Protein AF-A0A6M0BMH5-F1 (afdb_monomer_lite)

pLDDT: mean 80.37, std 14.42, range [43.81, 96.12]

Foldseek 3Di:
DDQDDDDPVNDDPPDPVVCVVPDGPDDDPPDPDPQVPPDPVRPPPLPDPQDADPDDAAAEDACQLLPDDQNFNEPSCPRVSLVVCVSNSNNVPQFHLDDLHPLRHPQHHNVSLVVQLCVVCNPDQDPVCVVVSVVSSVVSLLVSQCCCQPECVPPPDDHHPRDQDAAAGSRQYFYPDDPVCQQPDALVNLVVVSPDDDDDPPDSTHPPSSSSRNNSHQQRAADPVSHTDGDD

Structure (mmCIF, N/CA/C/O backbone):
data_AF-A0A6M0BMH5-F1
#
_entry.id   AF-A0A6M0BMH5-F1
#
loop_
_atom_site.group_PDB
_atom_site.id
_atom_site.type_symbol
_atom_site.label_atom_id
_atom_site.label_alt_id
_atom_site.label_comp_id
_atom_site.label_asym_id
_atom_site.label_entity_id
_atom_site.label_seq_id
_atom_site.pdbx_PDB_ins_code
_atom_site.Cartn_x
_atom_site.Cartn_y
_atom_site.Cartn_z
_atom_site.occupancy
_atom_site.B_iso_or_equiv
_atom_site.auth_seq_id
_atom_site.auth_comp_id
_atom_site.auth_asym_id
_atom_site.auth_atom_id
_atom_site.pdbx_PDB_model_num
ATOM 1 N N . MET A 1 1 ? -24.711 -52.160 -7.584 1.00 44.75 1 MET A N 1
ATOM 2 C CA . MET A 1 1 ? -24.662 -50.696 -7.787 1.00 44.75 1 MET A CA 1
ATOM 3 C C . MET A 1 1 ? -26.076 -50.233 -8.122 1.00 44.75 1 MET A C 1
ATOM 5 O O . MET A 1 1 ? -26.617 -50.671 -9.128 1.00 44.75 1 MET A O 1
ATOM 9 N N . ILE A 1 2 ? -26.725 -49.477 -7.233 1.00 45.59 2 ILE A N 1
ATOM 10 C CA . ILE A 1 2 ? -28.119 -49.035 -7.406 1.00 45.59 2 ILE A CA 1
ATOM 11 C C . ILE A 1 2 ? -28.113 -47.844 -8.373 1.00 45.59 2 ILE A C 1
ATOM 13 O O . ILE A 1 2 ? -27.569 -46.794 -8.037 1.00 45.59 2 ILE A O 1
ATOM 17 N N . LYS A 1 3 ? -28.683 -47.993 -9.576 1.00 50.28 3 LYS A N 1
ATOM 18 C CA . LYS A 1 3 ? -28.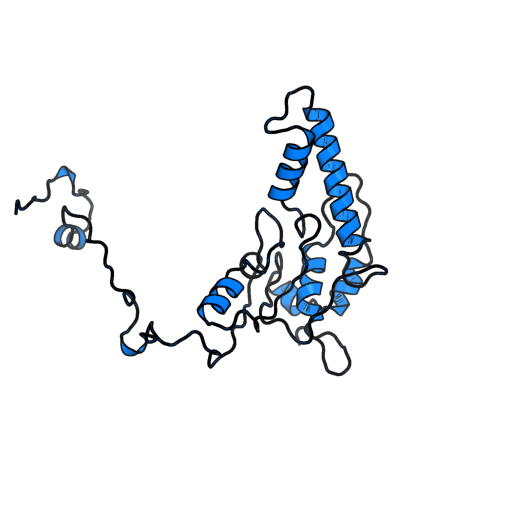922 -46.857 -10.480 1.00 50.28 3 LYS A CA 1
ATOM 19 C C . LYS A 1 3 ? -29.999 -45.970 -9.849 1.00 50.28 3 LYS A C 1
ATOM 21 O O . LYS A 1 3 ? -31.155 -46.375 -9.774 1.00 50.28 3 LYS A O 1
ATOM 26 N N . ARG A 1 4 ? -29.621 -44.788 -9.355 1.00 61.22 4 ARG A N 1
ATOM 27 C CA . ARG A 1 4 ? -30.585 -43.739 -8.988 1.00 61.22 4 ARG A CA 1
ATOM 28 C C . ARG A 1 4 ? -31.058 -43.064 -10.273 1.00 61.22 4 ARG A C 1
ATOM 30 O O . ARG A 1 4 ? -30.228 -42.651 -11.077 1.00 61.22 4 ARG A O 1
ATOM 37 N N . PHE A 1 5 ? -32.368 -42.990 -10.463 1.00 66.94 5 PHE A N 1
ATOM 38 C CA . PHE A 1 5 ? -32.993 -42.275 -11.573 1.00 66.94 5 PHE A CA 1
ATOM 39 C C . PHE A 1 5 ? -33.242 -40.816 -11.171 1.00 66.94 5 PHE A C 1
ATOM 41 O O . PHE A 1 5 ? -33.435 -40.536 -9.988 1.00 66.94 5 PHE A O 1
ATOM 48 N N . LEU A 1 6 ? -33.234 -39.902 -12.143 1.00 68.56 6 LEU A N 1
ATOM 49 C CA . LEU A 1 6 ? -33.684 -38.522 -11.941 1.00 68.56 6 LEU A CA 1
ATOM 50 C C . LEU A 1 6 ? -35.165 -38.530 -11.563 1.00 68.56 6 LEU A C 1
ATOM 52 O O . LEU A 1 6 ? -35.975 -39.122 -12.279 1.00 68.56 6 LEU A O 1
ATOM 56 N N . THR A 1 7 ? -35.523 -37.888 -10.452 1.00 72.00 7 THR A N 1
ATOM 57 C CA . THR A 1 7 ? -36.930 -37.628 -10.127 1.00 72.00 7 THR A CA 1
ATOM 58 C C . THR A 1 7 ? -37.349 -36.284 -10.718 1.00 72.00 7 THR A C 1
ATOM 60 O O . THR A 1 7 ? -36.509 -35.420 -10.971 1.00 72.00 7 THR A O 1
ATOM 63 N N . LYS A 1 8 ? -38.651 -36.098 -10.977 1.00 69.19 8 LYS A N 1
ATOM 64 C CA . LYS A 1 8 ? -39.179 -34.841 -11.544 1.00 69.19 8 LYS A CA 1
ATOM 65 C C . LYS A 1 8 ? -38.851 -33.629 -10.670 1.00 69.19 8 LYS A C 1
ATOM 67 O O . LYS A 1 8 ? -38.654 -32.543 -11.187 1.00 69.19 8 LYS A O 1
ATOM 72 N N . ASP A 1 9 ? -38.729 -33.853 -9.372 1.00 75.00 9 ASP A N 1
ATOM 73 C CA . ASP A 1 9 ? -38.402 -32.860 -8.348 1.00 75.00 9 ASP A CA 1
ATOM 74 C C . ASP A 1 9 ? -36.931 -32.392 -8.411 1.00 75.00 9 ASP A C 1
ATOM 76 O O . ASP A 1 9 ? -36.582 -31.390 -7.796 1.00 75.00 9 ASP A O 1
ATOM 80 N N . MET A 1 10 ? -36.066 -33.097 -9.157 1.00 69.06 10 MET A N 1
ATOM 81 C CA . MET A 1 10 ? -34.663 -32.722 -9.399 1.00 69.06 10 MET A CA 1
ATOM 82 C C . MET A 1 10 ? -34.467 -31.887 -10.674 1.00 69.06 10 MET A C 1
ATOM 84 O O . MET A 1 10 ? -33.345 -31.468 -10.957 1.00 69.06 10 MET A O 1
ATOM 88 N N . LEU A 1 11 ? -35.522 -31.688 -11.468 1.00 68.31 11 LEU A N 1
ATOM 89 C CA . LEU A 1 11 ? -35.483 -30.947 -12.724 1.00 68.31 11 LEU A CA 1
ATOM 90 C C . LEU A 1 11 ? -36.285 -29.657 -12.569 1.00 68.31 11 LEU A C 1
ATOM 92 O O . LEU A 1 11 ? -37.472 -29.695 -12.253 1.00 68.31 11 LEU A O 1
ATOM 96 N N . ASP A 1 12 ? -35.649 -28.521 -12.844 1.00 71.31 12 ASP A N 1
ATOM 97 C CA . ASP A 1 12 ? -36.386 -27.281 -13.067 1.00 71.31 12 ASP A CA 1
ATOM 98 C C . ASP A 1 12 ? -37.214 -27.424 -14.359 1.00 71.31 12 ASP A C 1
ATOM 100 O O . ASP A 1 12 ? -36.706 -27.876 -15.395 1.00 71.31 12 ASP A O 1
ATOM 104 N N . PHE A 1 13 ? -38.504 -27.091 -14.289 1.00 63.03 13 PHE A N 1
ATOM 105 C CA . PHE A 1 13 ? -39.452 -27.277 -15.390 1.00 63.03 13 PHE A CA 1
ATOM 106 C C . PHE A 1 13 ? -39.039 -26.460 -16.625 1.00 63.03 13 PHE A C 1
ATOM 108 O O . PHE A 1 13 ? -39.190 -26.942 -17.754 1.00 63.03 13 PHE A O 1
ATOM 115 N N . ASP A 1 14 ? -38.399 -25.309 -16.401 1.00 79.31 14 ASP A N 1
ATOM 116 C CA . ASP A 1 14 ? -37.977 -24.362 -17.439 1.00 79.31 14 ASP A CA 1
ATOM 117 C C . ASP A 1 14 ? -36.523 -24.551 -17.905 1.00 79.31 14 ASP A C 1
ATOM 119 O O . ASP A 1 14 ? -36.023 -23.783 -18.730 1.00 79.31 14 ASP A O 1
ATOM 123 N N . ALA A 1 15 ? -35.825 -25.595 -17.441 1.00 74.31 15 ALA A N 1
ATOM 124 C CA . ALA A 1 15 ? -34.494 -25.896 -17.959 1.00 74.31 15 ALA A CA 1
ATOM 125 C C . ALA A 1 15 ? -34.563 -26.227 -19.471 1.00 74.31 15 ALA A C 1
ATOM 127 O O . ALA A 1 15 ? -35.432 -27.006 -19.884 1.00 74.31 15 ALA A O 1
ATOM 128 N N . PRO A 1 16 ? -33.657 -25.690 -20.310 1.00 79.62 16 PRO A N 1
ATOM 129 C CA . PRO A 1 16 ? -33.575 -26.053 -21.724 1.00 79.62 16 PRO A CA 1
ATOM 130 C C . PRO A 1 16 ? -33.408 -27.566 -21.919 1.00 79.62 16 PRO A C 1
ATOM 132 O O . PRO A 1 16 ? -32.741 -28.223 -21.117 1.00 79.62 16 PRO A O 1
ATOM 135 N N . ASP A 1 17 ? -33.949 -28.124 -23.004 1.00 78.69 17 ASP A N 1
ATOM 136 C CA . ASP A 1 17 ? -33.920 -29.578 -23.254 1.00 78.69 17 ASP A CA 1
ATOM 137 C C . ASP A 1 17 ? -32.492 -30.148 -23.261 1.00 78.69 17 ASP A C 1
ATOM 139 O O . ASP A 1 17 ? -32.229 -31.191 -22.670 1.00 78.69 17 ASP A O 1
ATOM 143 N N . GLN A 1 18 ? -31.534 -29.382 -23.790 1.00 74.69 18 GLN A N 1
ATOM 144 C CA . GLN A 1 18 ? -30.104 -29.722 -23.790 1.00 74.69 18 GLN A CA 1
ATOM 145 C C . GLN A 1 18 ? -29.533 -29.919 -22.377 1.00 74.69 18 GLN A C 1
ATOM 147 O O . GLN A 1 18 ? -28.631 -30.723 -22.174 1.00 74.69 18 GLN A O 1
ATOM 152 N N . VAL A 1 19 ? -30.055 -29.184 -21.390 1.00 67.31 19 VAL A N 1
ATOM 153 C CA . VAL A 1 19 ? -29.654 -29.293 -19.982 1.00 67.31 19 VAL A CA 1
ATOM 154 C C . VAL A 1 19 ? -30.318 -30.516 -19.346 1.00 67.31 19 VAL A C 1
ATOM 156 O O . VAL A 1 19 ? -29.659 -31.284 -18.646 1.00 67.31 19 VAL A O 1
ATOM 159 N N . LYS A 1 20 ? -31.601 -30.754 -19.646 1.00 73.06 20 LYS A N 1
ATOM 160 C CA . LYS A 1 20 ? -32.357 -31.927 -19.171 1.00 73.06 20 LYS A CA 1
ATOM 161 C C . LYS A 1 20 ? -31.748 -33.253 -19.652 1.00 73.06 20 LYS A C 1
ATOM 163 O O . LYS A 1 20 ? -31.823 -34.242 -18.928 1.00 73.06 20 LYS A O 1
ATOM 168 N N . GLU A 1 21 ? -31.116 -33.267 -20.827 1.00 72.06 21 GLU A N 1
ATOM 169 C CA . GLU A 1 21 ? -30.454 -34.448 -21.404 1.00 72.06 21 GLU A CA 1
ATOM 170 C C . GLU A 1 21 ? -29.124 -34.828 -20.726 1.00 72.06 21 GLU A C 1
ATOM 172 O O . GLU A 1 21 ? -28.742 -35.999 -20.755 1.00 72.06 21 GLU A O 1
ATOM 177 N N . VAL A 1 22 ? -28.417 -33.873 -20.104 1.00 70.06 22 VAL A N 1
ATOM 178 C CA . VAL A 1 22 ? -27.057 -34.088 -19.558 1.00 70.06 22 VAL A CA 1
ATOM 179 C C . VAL A 1 22 ? -26.978 -34.104 -18.029 1.00 70.06 22 VAL A C 1
ATOM 181 O O . VAL A 1 22 ? -25.955 -34.520 -17.479 1.00 70.06 22 VAL A O 1
ATOM 184 N N . ILE A 1 23 ? -28.028 -33.667 -17.325 1.00 71.81 23 ILE A N 1
ATOM 185 C CA . ILE A 1 23 ? -28.077 -33.699 -15.857 1.00 71.81 23 ILE A CA 1
ATOM 186 C C . ILE A 1 23 ? -28.006 -35.152 -15.364 1.00 71.81 23 ILE A C 1
ATOM 188 O O . ILE A 1 23 ? -28.633 -36.054 -15.911 1.00 71.81 23 ILE A O 1
ATOM 192 N N . GLN A 1 24 ? -27.258 -35.382 -14.285 1.00 74.12 24 GLN A N 1
ATOM 193 C CA . GLN A 1 24 ? -27.198 -36.666 -13.592 1.00 74.12 24 GLN A CA 1
ATOM 194 C C . GLN A 1 24 ? -27.522 -36.464 -12.106 1.00 74.12 24 GLN A C 1
ATOM 196 O O . GLN A 1 24 ? -27.183 -35.428 -11.539 1.00 74.12 24 GLN A O 1
ATOM 201 N N . PRO A 1 25 ? -28.153 -37.446 -11.435 1.00 71.44 25 PRO A N 1
ATOM 2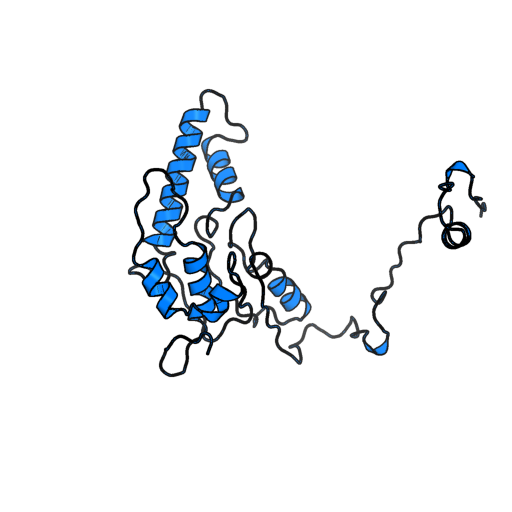02 C CA . PRO A 1 25 ? -28.532 -37.321 -10.028 1.00 71.44 25 PRO A CA 1
ATOM 203 C C . PRO A 1 25 ? -27.338 -37.441 -9.067 1.00 71.44 25 PRO A C 1
ATOM 205 O O . PRO A 1 25 ? -27.501 -37.306 -7.855 1.00 71.44 25 PRO A O 1
ATOM 208 N N . GLN A 1 26 ? -26.146 -37.735 -9.586 1.00 73.44 26 GLN A N 1
ATOM 209 C CA . GLN A 1 26 ? -24.898 -37.720 -8.835 1.00 73.44 26 GLN A CA 1
ATOM 210 C C . GLN A 1 26 ? -24.098 -36.490 -9.260 1.00 73.44 26 GLN A C 1
ATOM 212 O O . GLN A 1 26 ? -23.996 -36.208 -10.453 1.00 73.44 26 GLN A O 1
ATOM 217 N N . GLY A 1 27 ? -23.536 -35.763 -8.289 1.00 68.31 27 GLY A N 1
ATOM 218 C CA . GLY A 1 27 ? -22.573 -34.705 -8.588 1.00 68.31 27 GLY A CA 1
ATOM 219 C C . GLY A 1 27 ? -21.397 -35.274 -9.382 1.00 68.31 27 GLY A C 1
ATOM 220 O O . GLY A 1 27 ? -21.057 -36.450 -9.221 1.00 68.31 27 GLY A O 1
ATOM 221 N N . ARG A 1 28 ? -20.785 -34.452 -10.243 1.00 65.69 28 ARG A N 1
ATOM 222 C CA . ARG A 1 28 ? -19.560 -34.843 -10.952 1.00 65.69 28 ARG A CA 1
ATOM 223 C C . ARG A 1 28 ? -18.557 -35.356 -9.907 1.00 65.69 28 ARG A C 1
ATOM 225 O O . ARG A 1 28 ? -18.347 -34.654 -8.913 1.00 65.69 28 ARG A O 1
ATOM 232 N N . PRO A 1 29 ? -17.981 -36.562 -10.071 1.00 69.44 29 PRO A N 1
ATOM 233 C CA . PRO A 1 29 ? -16.931 -37.013 -9.168 1.00 69.44 29 PRO A CA 1
ATOM 234 C C . PRO A 1 29 ? -15.817 -35.954 -9.150 1.00 69.44 29 PRO A C 1
ATOM 236 O O . PRO A 1 29 ? -15.546 -35.377 -10.207 1.00 69.44 29 PRO A O 1
ATOM 239 N N . PRO A 1 30 ? -15.195 -35.662 -7.990 1.00 64.00 30 PRO A N 1
ATOM 240 C CA . PRO A 1 30 ? -14.068 -34.744 -7.936 1.00 64.00 30 PRO A CA 1
ATOM 241 C C . PRO A 1 30 ? -13.016 -35.211 -8.932 1.00 64.00 30 PRO A C 1
ATOM 243 O O . PRO A 1 30 ? -12.515 -36.332 -8.831 1.00 64.00 30 PRO A O 1
ATOM 246 N N . GLU A 1 31 ? -12.723 -34.382 -9.923 1.00 69.12 31 GLU A N 1
ATOM 247 C CA . GLU A 1 31 ? -11.673 -34.718 -10.861 1.00 69.12 31 GLU A CA 1
ATOM 248 C C . GLU A 1 31 ? -10.338 -34.319 -10.249 1.00 69.12 31 GLU A C 1
ATOM 250 O O . GLU A 1 31 ? -10.062 -33.150 -9.998 1.00 69.12 31 GLU A O 1
ATOM 255 N N . THR A 1 32 ? -9.514 -35.323 -9.978 1.00 58.00 32 THR A N 1
ATOM 256 C CA . THR A 1 32 ? -8.163 -35.171 -9.433 1.00 58.00 32 THR A CA 1
ATOM 257 C C . THR A 1 32 ? -7.127 -35.110 -10.553 1.00 58.00 32 THR A C 1
ATOM 259 O O . THR A 1 32 ? -6.046 -35.680 -10.423 1.00 58.00 32 THR A O 1
ATOM 262 N N . ASP A 1 33 ? -7.479 -34.496 -11.683 1.00 60.47 33 ASP A N 1
ATOM 263 C CA . ASP A 1 33 ? -6.544 -34.279 -12.780 1.00 60.47 33 ASP A CA 1
ATOM 264 C C . ASP A 1 33 ? -5.933 -32.874 -12.633 1.00 60.47 33 ASP A C 1
ATOM 266 O O . ASP A 1 33 ? -6.643 -31.876 -12.797 1.00 60.47 33 ASP A O 1
ATOM 270 N N . PRO A 1 34 ? -4.627 -32.769 -12.322 1.00 57.28 34 PRO A N 1
ATOM 271 C CA . PRO A 1 34 ? -3.945 -31.487 -12.162 1.00 57.28 34 PRO A CA 1
ATOM 272 C C . PRO A 1 34 ? -3.848 -30.678 -13.468 1.00 57.28 34 PRO A C 1
ATOM 274 O O . PRO A 1 34 ? -3.363 -29.550 -13.444 1.00 57.28 34 PRO A O 1
ATOM 277 N N . THR A 1 35 ? -4.287 -31.232 -14.602 1.00 56.44 35 THR A N 1
ATOM 278 C CA . THR A 1 35 ? -4.216 -30.613 -15.933 1.00 56.44 35 THR A CA 1
ATOM 279 C C . THR A 1 35 ? -5.572 -30.205 -16.510 1.00 56.44 35 THR A C 1
ATOM 281 O O . THR A 1 35 ? -5.643 -29.719 -17.640 1.00 56.44 35 THR A O 1
ATOM 284 N N . LEU A 1 36 ? -6.663 -30.335 -15.749 1.00 55.72 36 LEU A N 1
ATOM 285 C CA . LEU A 1 36 ? -7.998 -29.957 -16.215 1.00 55.72 36 LEU A CA 1
ATOM 286 C C . LEU A 1 36 ? -8.085 -28.494 -16.662 1.00 55.72 36 LEU A C 1
ATOM 288 O O . LEU A 1 36 ? -7.888 -27.568 -15.880 1.00 55.72 36 LEU A O 1
ATOM 292 N N . GLY A 1 37 ? -8.419 -28.298 -17.941 1.00 54.97 37 GLY A N 1
ATOM 293 C CA . GLY A 1 37 ? -8.508 -26.984 -18.588 1.00 54.97 37 GLY A CA 1
ATOM 294 C C . GLY A 1 37 ? -7.213 -26.510 -19.258 1.00 54.97 37 GLY A C 1
ATOM 295 O O . GLY A 1 37 ? -7.220 -25.472 -19.919 1.00 54.97 37 GLY A O 1
ATOM 296 N N . ILE A 1 38 ? -6.122 -27.272 -19.149 1.00 56.31 38 ILE A N 1
ATOM 297 C CA . ILE A 1 38 ? -4.842 -26.984 -19.796 1.00 56.31 38 ILE A CA 1
ATOM 298 C C . ILE A 1 38 ? -4.736 -27.861 -21.045 1.00 56.31 38 ILE A C 1
ATOM 300 O O . ILE A 1 38 ? -4.927 -29.075 -20.994 1.00 56.31 38 ILE A O 1
ATOM 304 N N . ARG A 1 39 ? -4.446 -27.256 -22.202 1.00 52.53 39 ARG A N 1
ATOM 305 C CA . ARG A 1 39 ? -4.113 -28.038 -23.400 1.00 52.53 39 ARG A CA 1
ATOM 306 C C . ARG A 1 39 ? -2.879 -28.901 -23.087 1.00 52.53 39 ARG A C 1
ATOM 308 O O . ARG A 1 39 ? -1.942 -28.342 -22.531 1.00 52.53 39 ARG A O 1
ATOM 315 N N . PRO A 1 40 ? -2.811 -30.192 -23.442 1.00 52.84 40 PRO A N 1
ATOM 316 C CA . PRO A 1 40 ? -1.644 -31.037 -23.152 1.00 52.84 40 PRO A CA 1
ATOM 317 C C . PRO A 1 40 ? -0.323 -30.463 -23.696 1.00 52.84 40 PRO A C 1
ATOM 319 O O . PRO A 1 40 ? 0.727 -30.591 -23.087 1.00 52.84 40 PRO A O 1
ATOM 322 N N . GLU A 1 41 ? -0.363 -29.734 -24.809 1.00 53.09 41 GLU A N 1
ATOM 323 C CA . GLU A 1 41 ? 0.788 -28.994 -25.345 1.00 53.09 41 GLU A CA 1
ATOM 324 C C . GLU A 1 41 ? 1.228 -27.781 -24.494 1.00 53.09 41 GLU A C 1
ATOM 326 O O . GLU A 1 41 ? 2.340 -27.279 -24.645 1.00 53.09 41 GLU A O 1
ATOM 331 N N . LEU A 1 42 ? 0.353 -27.309 -23.604 1.00 50.84 42 LEU A N 1
ATOM 332 C CA . LEU A 1 42 ? 0.573 -26.274 -22.590 1.00 50.84 42 LEU A CA 1
ATOM 333 C C . LEU A 1 42 ? 0.651 -26.858 -21.178 1.00 50.84 42 LEU A C 1
ATOM 335 O O . LEU A 1 42 ? 0.794 -26.079 -20.233 1.00 50.84 42 LEU A O 1
ATOM 339 N N . SER A 1 43 ? 0.543 -28.184 -21.006 1.00 47.75 43 SER A N 1
ATOM 340 C CA . SER A 1 43 ? 0.790 -28.813 -19.716 1.00 47.75 43 SER A CA 1
ATOM 341 C C . SER A 1 43 ? 2.276 -28.656 -19.447 1.00 47.75 43 SER A C 1
ATOM 343 O O . SER A 1 43 ? 3.100 -29.473 -19.855 1.00 47.75 43 SER A O 1
ATOM 345 N N . ILE A 1 44 ? 2.612 -27.530 -18.819 1.00 51.94 44 ILE A N 1
ATOM 346 C CA . ILE A 1 44 ? 3.842 -27.345 -18.076 1.00 51.94 44 ILE A CA 1
ATOM 347 C C . ILE A 1 44 ? 3.939 -28.618 -17.259 1.00 51.94 44 ILE A C 1
ATOM 349 O O . ILE A 1 44 ? 3.049 -28.898 -16.457 1.00 51.94 44 ILE A O 1
ATOM 353 N N . GLU A 1 45 ? 4.934 -29.445 -17.565 1.00 51.06 45 GLU A N 1
ATOM 354 C CA . GLU A 1 45 ? 5.257 -30.609 -16.766 1.00 51.06 45 GLU A CA 1
ATOM 355 C C . GLU A 1 45 ? 5.215 -30.147 -15.310 1.00 51.06 45 GLU A C 1
ATOM 357 O O . GLU A 1 45 ? 6.081 -29.393 -14.869 1.00 51.06 45 GLU A O 1
ATOM 362 N N . VAL A 1 46 ? 4.193 -30.577 -14.567 1.00 50.50 46 VAL A N 1
ATOM 363 C CA . VAL A 1 46 ? 3.932 -30.194 -13.165 1.00 50.50 46 VAL A CA 1
ATOM 364 C C . VAL A 1 46 ? 5.108 -30.607 -12.247 1.00 50.50 46 VAL A C 1
ATOM 366 O O . VAL A 1 46 ? 5.126 -30.336 -11.055 1.00 50.50 46 VAL A O 1
ATOM 369 N N . ASN A 1 47 ? 6.138 -31.231 -12.829 1.00 44.16 47 ASN A N 1
ATOM 370 C CA . ASN A 1 47 ? 7.379 -31.688 -12.228 1.00 44.16 47 ASN A CA 1
ATOM 371 C C . ASN A 1 47 ? 8.634 -30.893 -12.639 1.00 44.16 47 ASN A C 1
ATOM 373 O O . ASN A 1 47 ? 9.738 -31.293 -12.253 1.00 44.16 47 ASN A O 1
ATOM 377 N N . GLN A 1 48 ? 8.539 -29.792 -13.395 1.00 52.78 48 GLN A N 1
ATOM 378 C CA . GLN A 1 48 ? 9.710 -28.927 -13.560 1.00 52.78 48 GLN A CA 1
ATOM 379 C C . GLN A 1 48 ? 9.968 -28.187 -12.251 1.00 52.78 48 GLN A C 1
ATOM 381 O O . GLN A 1 48 ? 9.172 -27.367 -11.804 1.00 52.78 48 GLN A O 1
ATOM 386 N N . LYS A 1 49 ? 11.093 -28.541 -11.616 1.00 52.84 49 LYS A N 1
ATOM 387 C CA . LYS A 1 49 ? 11.625 -27.906 -10.406 1.00 52.84 49 LYS A CA 1
ATOM 388 C C . LYS A 1 49 ? 11.433 -26.384 -10.464 1.00 52.84 49 LYS A C 1
ATOM 390 O O . LYS A 1 49 ? 11.732 -25.816 -11.517 1.00 52.84 49 LYS A O 1
ATOM 395 N N . PRO A 1 50 ? 11.059 -25.722 -9.352 1.00 56.59 50 PRO A N 1
ATOM 396 C CA . PRO A 1 50 ? 11.075 -24.266 -9.283 1.00 56.59 50 PRO A CA 1
ATOM 397 C C . PRO A 1 50 ? 12.461 -23.778 -9.713 1.00 56.59 50 PRO A C 1
ATOM 399 O O . PRO A 1 50 ? 13.484 -24.096 -9.103 1.00 56.59 50 PRO A O 1
ATOM 402 N N . GLY A 1 51 ? 12.489 -23.088 -10.844 1.00 64.81 51 GLY A N 1
ATOM 403 C CA . GLY A 1 51 ? 13.684 -22.620 -11.526 1.00 64.81 51 GLY A CA 1
ATOM 404 C C . GLY A 1 51 ? 13.415 -21.235 -12.089 1.00 64.81 51 GLY A C 1
ATOM 405 O O . GLY A 1 51 ? 12.274 -20.790 -12.140 1.00 64.81 51 GLY A O 1
ATOM 406 N N . THR A 1 52 ? 14.459 -20.516 -12.493 1.00 75.06 52 THR A N 1
ATOM 407 C CA . THR A 1 52 ? 14.279 -19.154 -13.003 1.00 75.06 52 THR A CA 1
ATOM 408 C C . THR A 1 52 ? 13.400 -19.172 -14.263 1.00 75.06 52 THR A C 1
ATOM 410 O O . THR A 1 52 ? 13.776 -19.818 -15.245 1.00 75.06 52 THR A O 1
ATOM 413 N N . PRO A 1 53 ? 12.254 -18.467 -14.277 1.00 82.88 53 PRO A N 1
ATOM 414 C CA . PRO A 1 53 ? 11.357 -18.466 -15.422 1.00 82.88 53 PRO A CA 1
ATOM 415 C C . PRO A 1 53 ? 12.040 -17.834 -16.640 1.00 82.88 53 PRO A C 1
ATOM 417 O O . PRO A 1 53 ? 12.813 -16.880 -16.515 1.00 82.88 53 PRO A O 1
ATOM 420 N N . ARG A 1 54 ? 11.721 -18.332 -17.845 1.00 84.38 54 ARG A N 1
ATOM 421 C CA . ARG A 1 54 ? 12.245 -17.780 -19.112 1.00 84.38 54 ARG A CA 1
ATOM 422 C C . ARG A 1 54 ? 11.911 -16.293 -19.274 1.00 84.38 54 ARG A C 1
ATOM 424 O O . ARG A 1 54 ? 12.696 -15.540 -19.847 1.00 84.38 54 ARG A O 1
ATOM 431 N N . HIS A 1 55 ? 10.744 -15.885 -18.782 1.00 87.19 55 HIS A N 1
ATOM 432 C CA . HIS A 1 55 ? 10.255 -14.514 -18.826 1.00 87.19 55 HIS A CA 1
ATOM 433 C C . HIS A 1 55 ? 10.030 -13.991 -17.408 1.00 87.19 55 HIS A C 1
ATOM 435 O O . HIS A 1 55 ? 9.572 -14.718 -16.531 1.00 87.19 55 HIS A O 1
ATOM 441 N N . ARG A 1 56 ? 10.364 -12.717 -17.192 1.00 90.38 56 ARG A N 1
ATOM 442 C CA . ARG A 1 56 ? 10.132 -12.034 -15.915 1.00 90.38 56 ARG A CA 1
ATOM 443 C C . ARG A 1 56 ? 8.649 -11.716 -15.765 1.00 90.38 56 ARG A C 1
ATOM 445 O O . ARG A 1 56 ? 8.010 -11.330 -16.742 1.00 90.38 56 ARG A O 1
ATOM 452 N N . LEU A 1 57 ? 8.139 -11.819 -14.543 1.00 92.88 57 LEU A N 1
ATOM 453 C CA . LEU A 1 57 ? 6.811 -11.320 -14.210 1.00 92.88 57 LEU A CA 1
ATOM 454 C C . LEU A 1 57 ? 6.876 -9.797 -14.055 1.00 92.88 57 LEU A C 1
ATOM 456 O O . LEU A 1 57 ? 7.759 -9.273 -13.379 1.00 92.88 57 LEU A O 1
ATOM 460 N N . VAL A 1 58 ? 5.941 -9.096 -14.686 1.00 94.81 58 VAL A N 1
ATOM 461 C CA . VAL A 1 58 ? 5.677 -7.674 -14.457 1.00 94.81 58 VAL A CA 1
ATOM 462 C C . VAL A 1 58 ? 4.188 -7.544 -14.197 1.00 94.81 58 VAL A C 1
ATOM 464 O O . VAL A 1 58 ? 3.381 -8.153 -14.899 1.00 94.81 58 VAL A O 1
ATOM 467 N N . THR A 1 59 ? 3.827 -6.770 -13.183 1.00 94.25 59 THR A N 1
ATOM 468 C CA . THR A 1 59 ? 2.436 -6.564 -12.792 1.00 94.25 59 THR A CA 1
ATOM 469 C C . THR A 1 59 ? 2.086 -5.099 -12.911 1.00 94.25 59 THR A C 1
ATOM 471 O O . THR A 1 59 ? 2.779 -4.233 -12.384 1.00 94.25 59 THR A O 1
ATOM 474 N N . ILE A 1 60 ? 0.977 -4.844 -13.591 1.00 91.69 60 ILE A N 1
ATOM 475 C CA . ILE A 1 60 ? 0.336 -3.540 -13.696 1.00 91.69 60 ILE A CA 1
ATOM 476 C C . ILE A 1 60 ? -1.085 -3.730 -13.180 1.00 91.69 60 ILE A C 1
ATOM 478 O O . ILE A 1 60 ? -1.722 -4.745 -13.464 1.00 91.69 60 ILE A O 1
ATOM 482 N N . GLY A 1 61 ? -1.578 -2.784 -12.396 1.00 91.06 61 GLY A N 1
ATOM 483 C CA . GLY A 1 61 ? -2.935 -2.847 -11.880 1.00 91.06 61 GLY A CA 1
ATOM 484 C C . GLY A 1 61 ? -3.184 -1.804 -10.809 1.00 91.06 61 GLY A C 1
ATOM 485 O O . GLY A 1 61 ? -2.513 -0.775 -10.762 1.00 91.06 61 GLY A O 1
ATOM 486 N N . ASP A 1 62 ? -4.151 -2.108 -9.958 1.00 91.12 62 ASP A N 1
ATOM 487 C CA . ASP A 1 62 ? -4.714 -1.209 -8.960 1.00 91.12 62 ASP A CA 1
ATOM 488 C C . ASP A 1 62 ? -4.350 -1.648 -7.527 1.00 91.12 62 ASP A C 1
ATOM 490 O O . ASP A 1 62 ? -3.288 -2.221 -7.271 1.00 91.12 62 ASP A O 1
ATOM 494 N N . SER A 1 63 ? -5.243 -1.381 -6.574 1.00 93.12 63 SER A N 1
ATOM 495 C CA . SER A 1 63 ? -5.117 -1.757 -5.168 1.00 93.12 63 SER A CA 1
ATOM 496 C C . SER A 1 63 ? -4.842 -3.242 -4.941 1.00 93.12 63 SER A C 1
ATOM 498 O O . SER A 1 63 ? -4.019 -3.575 -4.083 1.00 93.12 63 SER A O 1
ATOM 500 N N . LEU A 1 64 ? -5.482 -4.139 -5.695 1.00 92.00 64 LEU A N 1
ATOM 501 C CA . LEU A 1 64 ? -5.335 -5.576 -5.472 1.00 92.00 64 LEU A CA 1
ATOM 502 C C . LEU A 1 64 ? -3.943 -6.053 -5.891 1.00 92.00 64 LEU A C 1
ATOM 504 O O . LEU A 1 64 ? -3.288 -6.796 -5.160 1.00 92.00 64 LEU A O 1
ATOM 508 N N . SER A 1 65 ? -3.471 -5.572 -7.043 1.00 94.38 65 SER A N 1
ATOM 509 C CA . SER A 1 65 ? -2.111 -5.827 -7.523 1.00 94.38 65 SER A CA 1
ATOM 510 C C . SER A 1 65 ? -1.066 -5.218 -6.600 1.00 94.38 65 SER A C 1
ATOM 512 O O . SER A 1 65 ? -0.036 -5.841 -6.359 1.00 94.38 65 SER A O 1
ATOM 514 N N . HIS A 1 66 ? -1.329 -4.030 -6.052 1.00 93.62 66 HIS A N 1
ATOM 515 C CA . HIS A 1 66 ? -0.415 -3.384 -5.115 1.00 93.62 66 HIS A CA 1
ATOM 516 C C . HIS A 1 66 ? -0.266 -4.216 -3.832 1.00 93.62 66 HIS A C 1
ATOM 518 O O . HIS A 1 66 ? 0.849 -4.396 -3.350 1.00 93.62 66 HIS A O 1
ATOM 524 N N . GLY A 1 67 ? -1.367 -4.786 -3.329 1.00 92.62 67 GLY A N 1
ATOM 525 C CA . GLY A 1 67 ? -1.395 -5.612 -2.118 1.00 92.62 67 GLY A CA 1
ATOM 526 C C . GLY A 1 67 ? -2.231 -5.013 -0.988 1.00 92.62 67 GLY A C 1
ATOM 527 O O . GLY A 1 67 ? -1.857 -5.128 0.179 1.00 92.62 67 GLY A O 1
ATOM 528 N N . VAL A 1 68 ? -3.334 -4.332 -1.318 1.00 93.00 68 VAL A N 1
ATOM 529 C CA . VAL A 1 68 ? -4.255 -3.792 -0.311 1.00 93.00 68 VAL A CA 1
ATOM 530 C C . VAL A 1 68 ? -4.940 -4.929 0.450 1.00 93.00 68 VAL A C 1
ATOM 532 O O . VAL A 1 68 ? -5.556 -5.813 -0.142 1.00 93.00 68 VAL A O 1
ATOM 535 N N . GLN A 1 69 ? -4.847 -4.878 1.776 1.00 91.31 69 GLN A N 1
ATOM 536 C CA . GLN A 1 69 ? -5.419 -5.821 2.731 1.00 91.31 69 GLN A CA 1
ATOM 537 C C . GLN A 1 69 ? -5.992 -5.034 3.912 1.00 91.31 69 GLN A C 1
ATOM 539 O O . GLN A 1 69 ? -5.391 -4.061 4.363 1.00 91.31 69 GLN A O 1
ATOM 544 N N . SER A 1 70 ? -7.172 -5.419 4.406 1.00 92.75 70 SER A N 1
ATOM 545 C CA 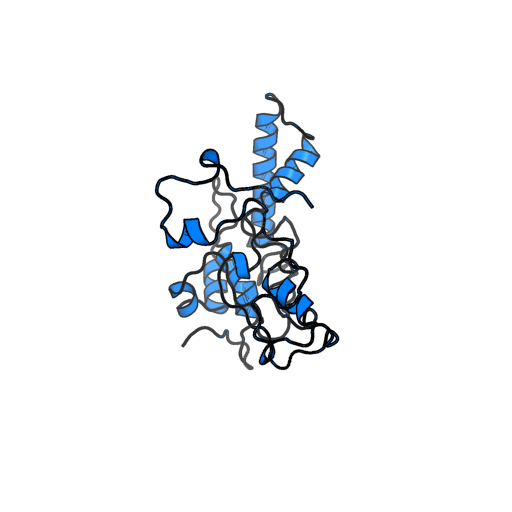. SER A 1 70 ? -7.806 -4.761 5.563 1.00 92.75 70 SER A CA 1
ATOM 546 C C . SER A 1 70 ? -7.925 -3.228 5.431 1.00 92.75 70 SER A C 1
ATOM 548 O O . SER A 1 70 ? -7.861 -2.505 6.421 1.00 92.75 70 SER A O 1
ATOM 550 N N . GLY A 1 71 ? -8.095 -2.722 4.202 1.00 90.25 71 GLY A N 1
ATOM 551 C CA . GLY A 1 71 ? -8.217 -1.289 3.905 1.00 90.25 71 GLY A CA 1
ATOM 552 C C . GLY A 1 71 ? -6.902 -0.543 3.644 1.00 90.25 71 GLY A C 1
ATOM 553 O O . GLY A 1 71 ? -6.961 0.631 3.288 1.00 90.25 71 GLY A O 1
ATOM 554 N N . ALA A 1 72 ? -5.739 -1.201 3.742 1.00 92.50 72 ALA A N 1
ATOM 555 C CA . ALA A 1 72 ? -4.436 -0.567 3.539 1.00 92.50 72 ALA A CA 1
ATOM 556 C C . ALA A 1 72 ? -3.459 -1.389 2.688 1.00 92.50 72 ALA A C 1
ATOM 558 O O . ALA A 1 72 ? -3.460 -2.616 2.717 1.00 92.50 72 ALA A O 1
ATOM 559 N N . ILE A 1 73 ? -2.560 -0.714 1.971 1.00 91.56 73 ILE A N 1
ATOM 560 C CA . ILE A 1 73 ? -1.343 -1.323 1.440 1.00 91.56 73 ILE A CA 1
ATOM 561 C C . ILE A 1 73 ? -0.369 -1.574 2.593 1.00 91.56 73 ILE A C 1
ATOM 563 O O . ILE A 1 73 ? 0.096 -0.636 3.240 1.00 91.56 73 ILE A O 1
ATOM 567 N N . PHE A 1 74 ? -0.086 -2.846 2.867 1.00 87.94 74 PHE A N 1
ATOM 568 C CA . PHE A 1 74 ? 0.684 -3.246 4.042 1.00 87.94 74 PHE A CA 1
ATOM 569 C C . PHE A 1 74 ? 1.667 -4.376 3.739 1.00 87.94 74 PHE A C 1
ATOM 571 O O . PHE A 1 74 ? 2.876 -4.160 3.668 1.00 87.94 74 PHE A O 1
ATOM 578 N N . ASN A 1 75 ? 1.159 -5.591 3.538 1.00 87.12 75 ASN A N 1
ATOM 579 C CA . ASN A 1 75 ? 1.999 -6.761 3.348 1.00 87.12 75 ASN A CA 1
ATOM 580 C C . ASN A 1 75 ? 2.071 -7.135 1.866 1.00 87.12 75 ASN A C 1
ATOM 582 O O . ASN A 1 75 ? 1.365 -8.020 1.384 1.00 87.12 75 ASN A O 1
ATOM 586 N N . THR A 1 76 ? 2.943 -6.446 1.129 1.00 90.25 76 THR A N 1
ATOM 587 C CA . THR A 1 76 ? 3.138 -6.701 -0.306 1.00 90.25 76 THR A CA 1
ATOM 588 C C . THR A 1 76 ? 3.752 -8.072 -0.589 1.00 90.25 76 THR A C 1
ATOM 590 O O . THR A 1 76 ? 3.638 -8.565 -1.713 1.00 90.25 76 THR A O 1
ATOM 593 N N . ASP A 1 77 ? 4.299 -8.740 0.432 1.00 90.56 77 ASP A N 1
ATOM 594 C CA . ASP A 1 77 ? 4.777 -10.125 0.367 1.00 90.56 77 ASP A CA 1
ATOM 595 C C . ASP A 1 77 ? 3.619 -11.137 0.287 1.00 90.56 77 ASP A C 1
ATOM 597 O O . ASP A 1 77 ? 3.825 -12.302 -0.038 1.00 90.56 77 ASP A O 1
ATOM 601 N N . LEU A 1 78 ? 2.387 -10.693 0.543 1.00 90.38 78 LEU A N 1
ATOM 602 C CA . LEU A 1 78 ? 1.165 -11.485 0.391 1.00 90.38 78 LEU A CA 1
ATOM 603 C C . LEU A 1 78 ? 0.297 -11.002 -0.780 1.00 90.38 78 LEU A C 1
ATOM 605 O O . LEU A 1 78 ? -0.862 -11.396 -0.900 1.00 90.38 78 LEU A O 1
ATOM 609 N N . SER A 1 79 ? 0.824 -10.131 -1.643 1.00 93.06 79 SER A N 1
ATOM 610 C CA . SER A 1 79 ? 0.122 -9.718 -2.862 1.00 93.06 79 SER A CA 1
ATOM 611 C C . SER A 1 79 ? 0.037 -10.883 -3.860 1.00 93.06 79 SER A C 1
ATOM 613 O O . SER A 1 79 ? 0.937 -11.722 -3.929 1.00 93.06 79 SER A O 1
ATOM 615 N N . TYR A 1 80 ? -1.017 -10.944 -4.682 1.00 94.38 80 TYR A N 1
ATOM 616 C CA . TYR A 1 80 ? -1.140 -12.033 -5.661 1.00 94.38 80 TYR A CA 1
ATOM 617 C C . TYR A 1 80 ? 0.044 -12.111 -6.655 1.00 94.38 80 TYR A C 1
ATOM 619 O O . TYR A 1 80 ? 0.421 -13.227 -7.013 1.00 94.38 80 TYR A O 1
ATOM 627 N N . PRO A 1 81 ? 0.705 -11.006 -7.079 1.00 95.56 81 PRO A N 1
ATOM 628 C CA . PRO A 1 81 ? 1.917 -11.096 -7.893 1.00 95.56 81 PRO A CA 1
ATOM 629 C C . PRO A 1 81 ? 3.055 -11.819 -7.182 1.00 95.56 81 PRO A C 1
ATOM 631 O O . PRO A 1 81 ? 3.824 -12.537 -7.818 1.00 95.56 81 PRO A O 1
ATOM 634 N N . MET A 1 82 ? 3.151 -11.642 -5.862 1.00 94.00 82 MET A N 1
ATOM 635 C CA . MET A 1 82 ? 4.125 -12.339 -5.034 1.00 94.00 82 MET A CA 1
ATOM 636 C C . MET A 1 82 ? 3.835 -13.839 -4.990 1.00 94.00 82 MET A C 1
ATOM 638 O O . MET A 1 82 ? 4.744 -14.635 -5.203 1.00 94.00 82 MET A O 1
ATOM 642 N N . MET A 1 83 ? 2.567 -14.218 -4.816 1.00 94.00 83 MET A N 1
ATOM 643 C CA . MET A 1 83 ? 2.140 -15.621 -4.858 1.00 94.00 83 MET A CA 1
ATOM 644 C C . MET A 1 83 ? 2.445 -16.258 -6.221 1.00 94.00 83 MET A C 1
ATOM 646 O O . MET A 1 83 ? 3.035 -17.330 -6.282 1.00 94.00 83 MET A O 1
ATOM 650 N N . ILE A 1 84 ? 2.144 -15.571 -7.330 1.00 93.31 84 ILE A N 1
ATOM 651 C CA . ILE A 1 84 ? 2.487 -16.059 -8.677 1.00 93.31 84 ILE A CA 1
ATOM 652 C C . ILE A 1 84 ? 4.006 -16.220 -8.823 1.00 93.31 84 ILE A C 1
ATOM 654 O O . ILE A 1 84 ? 4.478 -17.240 -9.318 1.00 93.31 84 ILE A O 1
ATOM 658 N N . ALA A 1 85 ? 4.797 -15.237 -8.387 1.00 92.94 85 ALA A N 1
ATOM 659 C CA . ALA A 1 85 ? 6.251 -15.329 -8.469 1.00 92.94 85 ALA A CA 1
ATOM 660 C C . ALA A 1 85 ? 6.832 -16.446 -7.585 1.00 92.94 85 ALA A C 1
ATOM 662 O O . ALA A 1 85 ? 7.849 -17.026 -7.964 1.00 92.94 85 ALA A O 1
ATOM 663 N N . GLN A 1 86 ? 6.205 -16.763 -6.452 1.00 91.81 86 GLN A N 1
ATOM 664 C CA . GLN A 1 86 ? 6.546 -17.917 -5.618 1.00 91.81 86 GLN A CA 1
ATOM 665 C C . GLN A 1 86 ? 6.313 -19.231 -6.366 1.00 91.81 86 GLN A C 1
ATOM 667 O O . GLN A 1 86 ? 7.243 -20.029 -6.481 1.00 91.81 86 GLN A O 1
ATOM 672 N N . GLU A 1 87 ? 5.144 -19.408 -6.982 1.00 88.88 87 GLU A N 1
ATOM 673 C CA . GLU A 1 87 ? 4.851 -20.595 -7.801 1.00 88.88 87 GLU A CA 1
ATOM 674 C C . GLU A 1 87 ? 5.791 -20.718 -9.014 1.00 88.88 87 GLU A C 1
ATOM 676 O O . GLU A 1 87 ? 6.153 -21.814 -9.436 1.00 88.88 87 GLU A O 1
ATOM 681 N N . MET A 1 88 ? 6.272 -19.591 -9.546 1.00 88.38 88 MET A N 1
ATOM 682 C CA . MET A 1 88 ? 7.278 -19.558 -10.614 1.00 88.38 88 MET A CA 1
ATOM 683 C C . MET A 1 88 ? 8.721 -19.795 -10.128 1.00 88.38 88 MET A C 1
ATOM 685 O O . MET A 1 88 ? 9.634 -19.779 -10.951 1.00 88.38 88 MET A O 1
ATOM 689 N N . GLY A 1 89 ? 8.978 -19.934 -8.822 1.00 88.75 89 GLY A N 1
ATOM 690 C CA . GLY A 1 89 ? 10.338 -20.013 -8.270 1.00 88.75 89 GLY A CA 1
ATOM 691 C C . GLY A 1 89 ? 11.161 -18.724 -8.436 1.00 88.75 89 GLY A C 1
ATOM 692 O O . GLY A 1 89 ? 12.393 -18.755 -8.430 1.00 88.75 89 GLY A O 1
ATOM 693 N N . TRP A 1 90 ? 10.496 -17.579 -8.612 1.00 91.38 90 TRP A N 1
ATOM 694 C CA . TRP A 1 90 ? 11.097 -16.272 -8.905 1.00 91.38 90 TRP A CA 1
ATOM 695 C C . TRP A 1 90 ? 10.902 -15.235 -7.790 1.00 91.38 90 TRP A C 1
ATOM 697 O O . TRP A 1 90 ? 11.258 -14.065 -7.942 1.00 91.38 90 TRP A O 1
ATOM 707 N N . GLU A 1 91 ? 10.378 -15.658 -6.643 1.00 91.31 91 GLU A N 1
ATOM 708 C CA . GLU A 1 91 ? 10.025 -14.797 -5.513 1.00 91.31 91 GLU A CA 1
ATOM 709 C C . GLU A 1 91 ? 11.146 -13.846 -5.062 1.00 91.31 91 GLU A C 1
ATOM 711 O O . GLU A 1 91 ? 10.924 -12.655 -4.845 1.00 91.31 91 GLU A O 1
ATOM 716 N N . LYS A 1 92 ? 12.383 -14.353 -5.007 1.00 90.75 92 LYS A N 1
ATOM 717 C CA . LYS A 1 92 ? 13.572 -13.620 -4.542 1.00 90.75 92 LYS A CA 1
ATOM 718 C C . LYS A 1 92 ? 14.007 -12.509 -5.497 1.00 90.75 92 LYS A C 1
ATOM 720 O O . LYS A 1 92 ? 14.866 -11.704 -5.155 1.00 90.75 92 LYS A O 1
ATOM 725 N N . HIS A 1 93 ? 13.451 -12.489 -6.704 1.00 90.69 93 HIS A N 1
ATOM 726 C CA . HIS A 1 93 ? 13.775 -11.528 -7.750 1.00 90.69 93 HIS A CA 1
ATOM 727 C C . HIS A 1 93 ? 12.614 -10.575 -8.053 1.00 90.69 93 HIS A C 1
ATOM 729 O O . HIS A 1 93 ? 12.811 -9.580 -8.760 1.00 90.69 93 HIS A O 1
ATOM 735 N N . LEU A 1 94 ? 11.410 -10.845 -7.537 1.00 91.94 94 LEU A N 1
ATOM 736 C CA . LEU A 1 94 ? 10.259 -9.975 -7.726 1.00 91.94 94 LEU A CA 1
ATOM 737 C C . LEU A 1 94 ? 10.403 -8.699 -6.881 1.00 91.94 94 LEU A C 1
ATOM 739 O O . LEU A 1 94 ? 9.950 -8.629 -5.740 1.00 91.94 94 LEU A O 1
ATOM 743 N N . ARG A 1 95 ? 10.992 -7.664 -7.482 1.00 92.12 95 ARG A N 1
ATOM 744 C CA . ARG A 1 95 ? 10.979 -6.298 -6.952 1.00 92.12 95 ARG A CA 1
ATOM 745 C C . ARG A 1 95 ? 9.557 -5.759 -6.868 1.00 92.12 95 ARG A C 1
ATOM 747 O O . ARG A 1 95 ? 8.803 -5.798 -7.845 1.00 92.12 95 ARG A O 1
ATOM 754 N N . ARG A 1 96 ? 9.210 -5.237 -5.708 1.00 91.12 96 ARG A N 1
ATOM 755 C CA . ARG A 1 96 ? 7.903 -4.678 -5.373 1.00 91.12 96 ARG A CA 1
ATOM 756 C C . ARG A 1 96 ? 8.134 -3.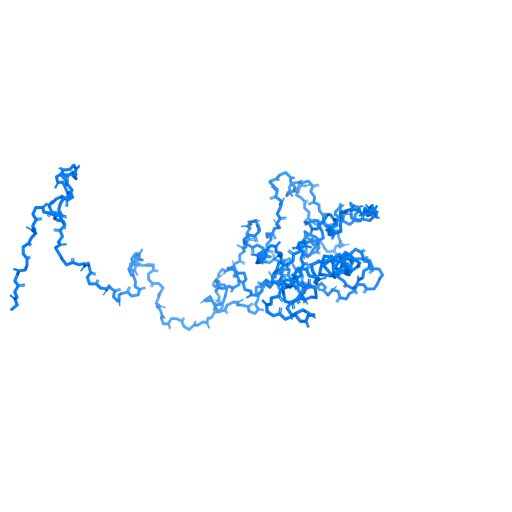567 -4.357 1.00 91.12 96 ARG A C 1
ATOM 758 O O . ARG A 1 96 ? 9.133 -3.623 -3.638 1.00 91.12 96 ARG A O 1
ATOM 765 N N . PRO A 1 97 ? 7.222 -2.598 -4.239 1.00 87.75 97 PRO A N 1
ATOM 766 C CA . PRO A 1 97 ? 7.293 -1.682 -3.118 1.00 87.75 97 PRO A CA 1
ATOM 767 C C . PRO A 1 97 ? 7.197 -2.489 -1.812 1.00 87.75 97 PRO A C 1
ATOM 769 O O . PRO A 1 97 ? 6.288 -3.299 -1.626 1.00 87.75 97 PRO A O 1
ATOM 772 N N . SER A 1 98 ? 8.173 -2.314 -0.928 1.00 77.88 98 SER A N 1
ATOM 773 C CA . SER A 1 98 ? 8.287 -3.035 0.341 1.00 77.88 98 SER A CA 1
ATOM 774 C C . SER A 1 98 ? 8.354 -2.040 1.509 1.00 77.88 98 SER A C 1
ATOM 776 O O . SER A 1 98 ? 8.336 -0.820 1.319 1.00 77.88 98 SER A O 1
ATOM 778 N N . GLN A 1 99 ? 8.389 -2.549 2.745 1.00 74.00 99 GLN A N 1
ATOM 779 C CA . GLN A 1 99 ? 8.560 -1.745 3.967 1.00 74.00 99 GLN A CA 1
ATOM 780 C C . GLN A 1 99 ? 7.379 -0.818 4.327 1.00 74.00 99 GLN A C 1
ATOM 782 O O . GLN A 1 99 ? 7.594 0.281 4.839 1.00 74.00 99 GLN A O 1
ATOM 787 N N . TYR A 1 100 ? 6.132 -1.258 4.124 1.00 78.94 100 TYR A N 1
ATOM 788 C CA . TYR A 1 100 ? 4.943 -0.593 4.697 1.00 78.94 100 TYR A CA 1
ATOM 789 C C . TYR A 1 100 ? 4.665 -1.004 6.160 1.00 78.94 100 TYR A C 1
ATOM 791 O O . TYR A 1 100 ? 3.667 -0.604 6.747 1.00 78.94 100 TYR A O 1
ATOM 799 N N . GLY A 1 101 ? 5.544 -1.829 6.745 1.00 62.75 101 GLY A N 1
ATOM 800 C CA . GLY A 1 101 ? 5.285 -2.673 7.917 1.00 62.75 101 GLY A CA 1
ATOM 801 C C . GLY A 1 101 ? 5.052 -1.982 9.269 1.00 62.75 101 GLY A C 1
ATOM 802 O O . GLY A 1 101 ? 4.613 -2.640 10.212 1.00 62.75 101 GLY A O 1
ATOM 803 N N . LYS A 1 102 ? 5.338 -0.685 9.410 1.00 72.12 102 LYS A N 1
ATOM 804 C CA . LYS A 1 102 ? 5.064 0.048 10.658 1.00 72.12 102 LYS A CA 1
ATOM 805 C C . LYS A 1 102 ? 3.664 0.665 10.601 1.00 72.12 102 LYS A C 1
ATOM 807 O O . LYS A 1 102 ? 3.258 1.182 9.567 1.00 72.12 102 LYS A O 1
ATOM 812 N N . PHE A 1 103 ? 2.930 0.551 11.710 1.00 75.81 103 PHE A N 1
ATOM 813 C CA . PHE A 1 103 ? 1.562 1.061 11.883 1.00 75.81 103 PHE A CA 1
ATOM 814 C C . PHE A 1 103 ? 0.511 0.574 10.863 1.00 75.81 103 PHE A C 1
ATOM 816 O O . PHE A 1 103 ? -0.519 1.207 10.667 1.00 75.81 103 PHE A O 1
ATOM 823 N N . GLY A 1 104 ? 0.725 -0.588 10.241 1.00 81.06 104 GLY A N 1
ATOM 824 C CA . GLY A 1 104 ? -0.309 -1.238 9.431 1.00 81.06 104 GLY A CA 1
ATOM 825 C C . GLY A 1 104 ? -0.424 -0.743 7.989 1.00 81.06 104 GLY A C 1
ATOM 826 O O . GLY A 1 104 ? -1.245 -1.288 7.260 1.00 81.06 104 GLY A O 1
ATOM 827 N N . GLY A 1 105 ? 0.417 0.189 7.530 1.00 88.88 105 GLY A N 1
ATOM 828 C CA . GLY A 1 105 ? 0.440 0.612 6.126 1.00 88.88 105 GLY A CA 1
ATOM 829 C C . GLY A 1 105 ?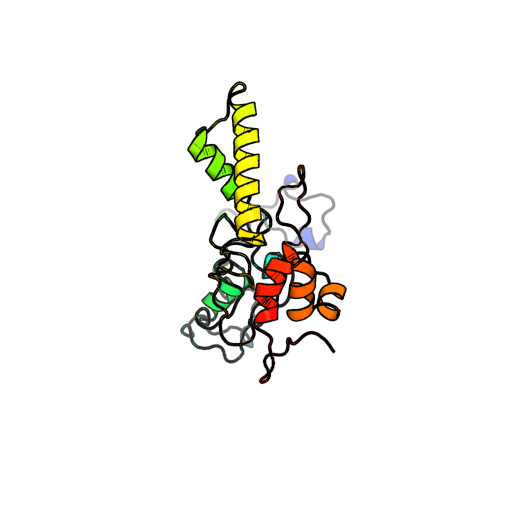 -0.373 1.875 5.830 1.00 88.88 105 GLY A C 1
ATOM 830 O O . GLY A 1 105 ? -0.627 2.672 6.726 1.00 88.88 105 GLY A O 1
ATOM 831 N N . LEU A 1 106 ? -0.755 2.065 4.562 1.00 89.94 106 LEU A N 1
ATOM 832 C CA . LEU A 1 106 ? -1.465 3.257 4.062 1.00 89.94 106 LEU A CA 1
ATOM 833 C C . LEU A 1 106 ? -2.808 2.901 3.406 1.00 89.94 106 LEU A C 1
ATOM 835 O O . LEU A 1 106 ? -2.851 1.914 2.681 1.00 89.94 106 LEU A O 1
ATOM 839 N N . PRO A 1 107 ? -3.870 3.717 3.515 1.00 88.00 107 PRO A N 1
ATOM 840 C CA . PRO A 1 107 ? -3.986 4.899 4.370 1.00 88.00 107 PRO A CA 1
ATOM 841 C C . PRO A 1 107 ? -4.281 4.551 5.836 1.00 88.00 107 PRO A C 1
ATOM 843 O O . PRO A 1 107 ? -3.842 5.265 6.726 1.00 88.00 107 PRO A O 1
ATOM 846 N N . LEU A 1 108 ? -5.027 3.471 6.086 1.00 90.62 108 LEU A N 1
ATOM 847 C CA . LEU A 1 108 ? -5.408 3.022 7.423 1.00 90.62 108 LEU A CA 1
ATOM 848 C C . LEU A 1 108 ? -5.784 1.541 7.380 1.00 90.62 108 LEU A C 1
ATOM 850 O O . LEU A 1 108 ? -6.630 1.133 6.584 1.00 90.62 108 LEU A O 1
ATOM 854 N N . ASN A 1 109 ? -5.175 0.736 8.244 1.00 92.62 109 ASN A N 1
ATOM 855 C CA . ASN A 1 109 ? -5.449 -0.693 8.319 1.00 92.62 109 ASN A CA 1
ATOM 856 C C . ASN A 1 109 ? -6.441 -0.996 9.441 1.00 92.62 109 ASN A C 1
ATOM 858 O O . ASN A 1 109 ? -6.122 -0.856 10.622 1.00 92.62 109 ASN A O 1
ATOM 862 N N . MET A 1 110 ? -7.634 -1.452 9.067 1.00 92.56 110 MET A N 1
ATOM 863 C CA . MET A 1 110 ? -8.711 -1.750 10.010 1.00 92.56 110 MET A CA 1
ATOM 864 C C . MET A 1 110 ? -8.338 -2.861 10.991 1.00 92.56 110 MET A C 1
ATOM 866 O O . MET A 1 110 ? -8.732 -2.799 12.150 1.00 92.56 110 MET A O 1
ATOM 870 N N . GLU A 1 111 ? -7.547 -3.851 10.568 1.00 93.31 111 GLU A N 1
ATOM 871 C CA . GLU A 1 111 ? -7.082 -4.903 11.474 1.00 93.31 111 GLU A CA 1
ATOM 872 C C . GLU A 1 111 ? -6.188 -4.317 12.567 1.00 93.31 111 GLU A C 1
ATOM 874 O O . GLU A 1 111 ? -6.311 -4.688 13.730 1.00 93.31 111 GLU A O 1
ATOM 879 N N . TYR A 1 112 ? -5.321 -3.365 12.222 1.00 92.62 112 TYR A N 1
ATOM 880 C CA . TYR A 1 112 ? -4.469 -2.696 13.204 1.00 92.62 112 TYR A CA 1
ATOM 881 C C . TYR A 1 112 ? -5.276 -1.835 14.172 1.00 92.62 112 TYR A C 1
ATOM 883 O O . TYR A 1 112 ? -4.993 -1.874 15.366 1.00 92.62 112 TYR A O 1
ATOM 891 N N . VAL A 1 113 ? -6.300 -1.124 13.688 1.00 92.88 113 VAL A N 1
ATOM 892 C CA . VAL A 1 113 ? -7.221 -0.363 14.549 1.00 92.88 113 VAL A CA 1
ATOM 893 C C . VAL A 1 113 ? -7.935 -1.297 15.528 1.00 92.88 113 VAL A C 1
ATOM 895 O O . VAL A 1 113 ? -7.936 -1.047 16.731 1.00 92.88 113 VAL A O 1
ATOM 898 N N . VAL A 1 114 ? -8.490 -2.409 15.038 1.00 94.31 114 VAL A N 1
ATOM 899 C CA . VAL A 1 114 ? -9.184 -3.390 15.885 1.00 94.31 114 VAL A CA 1
ATOM 900 C C . VAL A 1 114 ? -8.221 -4.029 16.885 1.00 94.31 114 VAL A C 1
ATOM 902 O O . VAL A 1 114 ? -8.544 -4.096 18.064 1.00 94.31 114 VAL A O 1
ATOM 905 N N . ARG A 1 115 ? -7.013 -4.424 16.466 1.00 93.69 115 ARG A N 1
ATOM 906 C CA . ARG A 1 115 ? -5.990 -4.980 17.369 1.00 93.69 115 ARG A CA 1
ATOM 907 C C . ARG A 1 115 ? -5.484 -3.963 18.390 1.00 93.69 115 ARG A C 1
ATOM 909 O O . ARG A 1 115 ? -5.087 -4.355 19.482 1.00 93.69 115 ARG A O 1
ATOM 916 N N . HIS A 1 116 ? -5.435 -2.678 18.046 1.00 93.81 116 HIS A N 1
ATOM 917 C CA . HIS A 1 116 ? -5.089 -1.608 18.986 1.00 93.81 116 HIS A CA 1
ATOM 918 C C . HIS A 1 116 ? -6.160 -1.476 20.071 1.00 93.81 116 HIS A C 1
ATOM 920 O O . HIS A 1 116 ? -5.830 -1.506 21.255 1.00 93.81 116 HIS A O 1
ATOM 926 N N . LEU A 1 117 ? -7.434 -1.440 19.672 1.00 95.31 117 LEU A N 1
ATOM 927 C CA . LEU A 1 117 ? -8.570 -1.443 20.595 1.00 95.31 117 LEU A CA 1
ATOM 928 C C . LEU A 1 117 ? -8.595 -2.699 21.471 1.00 95.31 117 LEU A C 1
ATOM 930 O O . LEU A 1 117 ? -8.710 -2.586 22.685 1.00 95.31 117 LEU A O 1
ATOM 934 N N . GLU A 1 118 ? -8.418 -3.879 20.876 1.00 96.12 118 GLU A N 1
ATOM 935 C CA . GLU A 1 118 ? -8.392 -5.166 21.580 1.00 96.12 118 GLU A CA 1
ATOM 936 C C . GLU A 1 118 ? -7.291 -5.201 22.650 1.00 96.12 118 GLU A C 1
ATOM 938 O O . GLU A 1 118 ? -7.521 -5.636 23.775 1.00 96.12 118 GLU A O 1
ATOM 943 N N . ARG A 1 119 ? -6.098 -4.666 22.357 1.00 95.56 119 ARG A N 1
ATOM 944 C CA . ARG A 1 119 ? -5.009 -4.583 23.348 1.00 95.56 119 ARG A CA 1
ATOM 945 C C . ARG A 1 119 ? -5.315 -3.644 24.513 1.00 95.56 119 ARG A C 1
ATOM 947 O O . ARG A 1 119 ? -4.761 -3.855 25.589 1.00 95.56 119 ARG A O 1
ATOM 954 N N . GLN A 1 120 ? -6.112 -2.597 24.299 1.00 95.12 120 GLN A N 1
ATOM 955 C CA . GLN A 1 120 ? -6.406 -1.599 25.332 1.00 95.12 120 GLN A CA 1
ATOM 956 C C . GLN A 1 120 ? -7.674 -1.902 26.135 1.00 95.12 120 GLN A C 1
ATOM 958 O O . GLN A 1 120 ? -7.695 -1.654 27.338 1.00 95.12 120 GLN A O 1
ATOM 963 N N . PHE A 1 121 ? -8.707 -2.441 25.489 1.00 95.81 121 PHE A N 1
ATOM 964 C CA . PHE A 1 121 ? -10.042 -2.625 26.066 1.00 95.81 121 PHE A CA 1
ATOM 965 C C . PHE A 1 121 ? -10.477 -4.102 26.128 1.00 95.81 121 PHE A C 1
ATOM 967 O O . PHE A 1 121 ? -11.470 -4.418 26.774 1.00 95.81 121 PHE A O 1
ATOM 974 N N . GLY A 1 122 ? -9.723 -5.025 25.520 1.00 94.12 122 GLY A N 1
ATOM 975 C CA . GLY A 1 122 ? -10.067 -6.447 25.436 1.00 94.12 122 GLY A CA 1
ATOM 976 C C . GLY A 1 122 ? -11.041 -6.769 24.299 1.00 94.12 122 GLY A C 1
ATOM 977 O O . GLY A 1 122 ? -11.242 -5.978 23.378 1.00 94.12 122 GLY A O 1
ATOM 978 N N . ASP A 1 123 ? -11.660 -7.947 24.365 1.00 94.69 123 ASP A N 1
ATOM 979 C CA . ASP A 1 123 ? -12.476 -8.507 23.275 1.00 94.69 123 ASP A CA 1
ATOM 980 C C . ASP A 1 123 ? -13.807 -7.760 23.042 1.00 94.69 123 ASP A C 1
ATOM 982 O O . ASP A 1 123 ? -14.479 -7.974 22.029 1.00 94.69 123 ASP A O 1
ATOM 986 N N . GLN A 1 124 ? -14.234 -6.914 23.987 1.00 93.31 124 GLN A N 1
ATOM 987 C CA . GLN A 1 124 ? -15.479 -6.147 23.916 1.00 93.31 124 GLN A CA 1
ATOM 988 C C . GLN A 1 124 ? -15.306 -4.767 24.545 1.00 93.31 124 GLN A C 1
ATOM 990 O O . GLN A 1 124 ? -14.742 -4.645 25.624 1.00 93.31 124 GLN A O 1
ATOM 995 N N . ILE A 1 125 ? -15.876 -3.746 23.902 1.00 93.50 125 ILE A N 1
ATOM 996 C CA . ILE A 1 125 ? -15.946 -2.382 24.437 1.00 93.50 125 ILE A CA 1
ATOM 997 C C . ILE A 1 125 ? -17.323 -2.195 25.067 1.00 93.50 125 ILE A C 1
ATOM 999 O O . ILE A 1 125 ? -18.347 -2.324 24.388 1.00 93.50 125 ILE A O 1
ATOM 1003 N N . ASN A 1 126 ? -17.365 -1.882 26.359 1.00 92.50 126 ASN A N 1
ATOM 1004 C CA . ASN A 1 126 ? -18.624 -1.581 27.035 1.00 92.50 126 ASN A CA 1
ATOM 1005 C C . ASN A 1 126 ? -19.017 -0.094 26.886 1.00 92.50 126 ASN A C 1
ATOM 1007 O O . ASN A 1 126 ? -18.243 0.751 26.438 1.00 92.50 126 ASN A O 1
ATOM 1011 N N . TRP A 1 127 ? -20.266 0.244 27.234 1.00 93.94 127 TRP A N 1
ATOM 1012 C CA . TRP A 1 127 ? -20.820 1.589 27.001 1.00 93.94 127 TRP A CA 1
ATOM 1013 C C . TRP A 1 127 ? -20.029 2.716 27.689 1.00 93.94 127 TRP A C 1
ATOM 1015 O O . TRP A 1 127 ? -19.984 3.835 27.183 1.00 93.94 127 TRP A O 1
ATOM 1025 N N . TRP A 1 128 ? -19.384 2.425 28.820 1.00 94.44 128 TRP A N 1
ATOM 1026 C CA . TRP A 1 128 ? -18.578 3.396 29.566 1.00 94.44 128 TRP A CA 1
ATOM 1027 C C . TRP A 1 128 ? -17.186 3.594 28.960 1.00 94.44 128 TRP A C 1
ATOM 1029 O O . TRP A 1 128 ? -16.630 4.686 29.046 1.00 94.44 128 TRP A O 1
ATOM 1039 N N . GLU A 1 129 ? -16.644 2.566 28.309 1.00 93.94 129 GLU A N 1
ATOM 1040 C CA . GLU A 1 129 ? -15.364 2.616 27.596 1.00 93.94 129 GLU A CA 1
ATOM 1041 C C . GLU A 1 129 ? -15.480 3.244 26.207 1.00 93.94 129 GLU A C 1
ATOM 1043 O O . GLU A 1 129 ? -14.471 3.689 25.668 1.00 93.94 129 GLU A O 1
ATOM 1048 N N . LEU A 1 130 ? -16.687 3.335 25.635 1.00 93.44 130 LEU A N 1
ATOM 1049 C CA . LEU A 1 130 ? -16.903 3.815 24.266 1.00 93.44 130 LEU A CA 1
ATOM 1050 C C . LEU A 1 130 ? -16.256 5.183 24.000 1.00 93.44 130 LEU A C 1
ATOM 1052 O O . LEU A 1 130 ? -15.637 5.379 22.957 1.00 93.44 130 LEU A O 1
ATOM 1056 N N . GLY A 1 131 ? -16.371 6.121 24.945 1.00 93.31 131 GLY A N 1
ATOM 1057 C CA . GLY A 1 131 ? -15.736 7.434 24.828 1.00 93.31 131 GLY A CA 1
ATOM 1058 C C . GLY A 1 131 ? -14.213 7.323 24.738 1.00 93.31 131 GLY A C 1
ATOM 1059 O O . GLY A 1 131 ? -13.611 7.821 23.789 1.00 93.31 131 GLY A O 1
ATOM 1060 N N . SER A 1 132 ? -13.598 6.616 25.688 1.00 93.81 132 SER A N 1
ATOM 1061 C CA . SER A 1 132 ? -12.149 6.382 25.728 1.00 93.81 132 SER A CA 1
ATOM 1062 C C . SER A 1 132 ? -11.647 5.615 24.504 1.00 93.81 132 SER A C 1
ATOM 1064 O O . SER A 1 132 ? -10.583 5.931 23.982 1.00 93.81 132 SER A O 1
ATOM 1066 N N . ALA A 1 133 ? -12.421 4.651 24.003 1.00 94.44 133 ALA A N 1
ATOM 1067 C CA . ALA A 1 133 ? -12.096 3.904 22.796 1.00 94.44 133 ALA A CA 1
ATOM 1068 C C . ALA A 1 133 ? -12.045 4.813 21.561 1.00 94.44 133 ALA A C 1
ATOM 1070 O O . ALA A 1 133 ? -11.104 4.724 20.777 1.00 94.44 133 ALA A O 1
ATOM 1071 N N . LEU A 1 134 ? -13.000 5.738 21.410 1.00 92.75 134 LEU A N 1
ATOM 1072 C CA . LEU A 1 134 ? -12.985 6.715 20.317 1.00 92.75 134 LEU A CA 1
ATOM 1073 C C . LEU A 1 134 ? -11.774 7.658 20.395 1.00 92.75 134 LEU A C 1
ATOM 1075 O O . LEU A 1 134 ? -11.158 7.930 19.366 1.00 92.75 134 LEU A O 1
ATOM 1079 N N . PHE A 1 135 ? -11.401 8.121 21.594 1.00 93.00 135 PHE A N 1
ATOM 1080 C CA . PHE A 1 135 ? -10.177 8.913 21.780 1.00 93.00 135 PHE A CA 1
ATOM 1081 C C . PHE A 1 135 ? -8.913 8.104 21.467 1.00 93.00 135 PHE A C 1
ATOM 1083 O O . PHE A 1 135 ? -8.032 8.609 20.783 1.00 93.00 135 PHE A O 1
ATOM 1090 N N . SER A 1 136 ? -8.858 6.834 21.871 1.00 93.62 136 SER A N 1
ATOM 1091 C CA . SER A 1 136 ? -7.729 5.943 21.576 1.00 93.62 136 SER A CA 1
ATOM 1092 C C . SER A 1 136 ? -7.563 5.680 20.072 1.00 93.62 136 SER A C 1
ATOM 1094 O O . SER A 1 136 ? -6.441 5.663 19.570 1.00 93.62 136 SER A O 1
ATOM 1096 N N . ILE A 1 137 ? -8.664 5.545 19.316 1.00 92.81 137 ILE A N 1
ATOM 1097 C CA . ILE A 1 137 ? -8.616 5.467 17.842 1.00 92.81 137 ILE A CA 1
ATOM 1098 C C . ILE A 1 137 ? -8.067 6.768 17.258 1.00 92.81 137 ILE A C 1
ATOM 1100 O O . ILE A 1 137 ? -7.233 6.721 16.359 1.00 92.81 137 ILE A O 1
ATOM 1104 N N . ARG A 1 138 ? -8.533 7.915 17.762 1.00 90.94 138 ARG A N 1
ATOM 1105 C CA . ARG A 1 138 ? -8.090 9.241 17.321 1.00 90.94 138 ARG A CA 1
ATOM 1106 C C . ARG A 1 138 ? -6.579 9.413 17.517 1.00 90.94 138 ARG A C 1
ATOM 1108 O O . ARG A 1 138 ? -5.887 9.801 16.586 1.00 90.94 138 ARG A O 1
ATOM 1115 N N . GLU A 1 139 ? -6.067 9.097 18.703 1.00 90.94 139 GLU A N 1
ATOM 1116 C CA . GLU A 1 139 ? -4.627 9.141 19.001 1.00 90.94 139 GLU A CA 1
ATOM 1117 C C . GLU A 1 139 ? -3.838 8.182 18.102 1.00 90.94 139 GLU A C 1
ATOM 1119 O O . GLU A 1 139 ? -2.822 8.556 17.529 1.00 90.94 139 GLU A O 1
ATOM 1124 N N . PHE A 1 140 ? -4.347 6.966 17.888 1.00 91.69 140 PHE A N 1
ATOM 1125 C CA . PHE A 1 140 ? -3.700 6.002 17.000 1.00 91.69 140 PHE A CA 1
ATOM 1126 C C . PHE A 1 140 ? -3.659 6.464 15.533 1.00 91.69 140 PHE A C 1
ATOM 1128 O O . PHE A 1 140 ? -2.689 6.206 14.823 1.00 91.69 140 PHE A O 1
ATOM 1135 N N . MET A 1 141 ? -4.710 7.136 15.062 1.00 90.88 141 MET A N 1
ATOM 1136 C CA . MET A 1 141 ? -4.754 7.728 13.725 1.00 90.88 141 MET A CA 1
ATOM 1137 C C . MET A 1 141 ? -3.776 8.905 13.585 1.00 90.88 141 MET A C 1
ATOM 1139 O O . MET A 1 141 ? -3.136 9.022 12.542 1.00 90.88 141 MET A O 1
ATOM 1143 N N . ASP A 1 142 ? -3.608 9.704 14.641 1.00 88.50 142 ASP A N 1
ATOM 1144 C CA . ASP A 1 142 ? -2.598 10.769 14.743 1.00 88.50 142 ASP A CA 1
ATOM 1145 C C . ASP A 1 142 ? -1.173 10.202 14.605 1.00 88.50 142 ASP A C 1
ATOM 1147 O O . ASP A 1 142 ? -0.398 10.646 13.761 1.00 88.50 142 ASP A O 1
ATOM 1151 N N . ASP A 1 143 ? -0.862 9.128 15.342 1.00 89.31 143 ASP A N 1
ATOM 1152 C CA . ASP A 1 143 ? 0.432 8.435 15.264 1.00 89.31 143 ASP A CA 1
ATOM 1153 C C . ASP A 1 143 ? 0.719 7.893 13.849 1.00 89.31 143 ASP A C 1
ATOM 1155 O O . ASP A 1 143 ? 1.864 7.904 13.378 1.00 89.31 143 ASP A O 1
ATOM 1159 N N . ILE A 1 144 ? -0.315 7.391 13.162 1.00 89.44 144 ILE A N 1
ATOM 1160 C CA . ILE A 1 144 ? -0.220 6.924 11.772 1.00 89.44 144 ILE A CA 1
ATOM 1161 C C . ILE A 1 144 ? 0.095 8.094 10.838 1.00 89.44 144 ILE A C 1
ATOM 1163 O O . ILE A 1 144 ? 1.004 7.973 10.011 1.00 89.44 144 ILE A O 1
ATOM 1167 N N . GLU A 1 145 ? -0.648 9.197 10.948 1.00 87.50 145 GLU A N 1
ATOM 1168 C CA . GLU A 1 145 ? -0.429 10.413 10.162 1.00 87.50 145 GLU A CA 1
ATOM 1169 C C . GLU A 1 145 ? 1.009 10.906 10.332 1.00 87.50 145 GLU A C 1
ATOM 1171 O O . GLU A 1 145 ? 1.760 10.988 9.357 1.00 87.50 145 GLU A O 1
ATOM 1176 N N . ASP A 1 146 ? 1.437 11.111 11.577 1.00 86.38 146 ASP A N 1
ATOM 1177 C CA . ASP A 1 146 ? 2.782 11.570 11.898 1.00 86.38 146 ASP A CA 1
ATOM 1178 C C . ASP A 1 146 ? 3.852 10.627 11.353 1.00 86.38 146 ASP A C 1
ATOM 1180 O O . ASP A 1 146 ? 4.834 11.079 10.758 1.00 86.38 146 ASP A O 1
ATOM 1184 N N . TYR A 1 147 ? 3.671 9.310 11.486 1.00 87.44 147 TYR A N 1
ATOM 1185 C CA . TYR A 1 147 ? 4.626 8.333 10.970 1.00 87.44 147 TYR A CA 1
ATOM 1186 C C . TYR A 1 147 ? 4.836 8.451 9.453 1.00 87.44 147 TYR A C 1
ATOM 1188 O O . TYR A 1 147 ? 5.974 8.325 8.976 1.00 87.44 147 TYR A O 1
ATOM 1196 N N . TRP A 1 148 ? 3.754 8.661 8.704 1.00 85.38 148 TRP A N 1
ATOM 1197 C CA . TRP A 1 148 ? 3.760 8.659 7.244 1.00 85.38 148 TRP A CA 1
ATOM 1198 C C . TRP A 1 148 ? 4.068 10.018 6.620 1.00 85.38 148 TRP A C 1
ATOM 1200 O O . TRP A 1 148 ? 4.697 10.046 5.559 1.00 85.38 148 TRP A O 1
ATOM 1210 N N . GLU A 1 149 ? 3.682 11.114 7.270 1.00 84.12 149 GLU A N 1
ATOM 1211 C CA . GLU A 1 149 ? 3.864 12.480 6.767 1.00 84.12 149 GLU A CA 1
ATOM 1212 C C . GLU A 1 149 ? 5.154 13.139 7.263 1.00 84.12 149 GLU A C 1
ATOM 1214 O O . GLU A 1 149 ? 5.764 13.934 6.546 1.00 84.12 149 GLU A O 1
ATOM 1219 N N . ARG A 1 150 ? 5.582 12.823 8.493 1.00 80.62 150 ARG A N 1
ATOM 1220 C CA . ARG A 1 150 ? 6.666 13.541 9.195 1.00 80.62 150 ARG A CA 1
ATOM 1221 C C . ARG A 1 150 ? 7.740 12.602 9.752 1.00 80.62 150 ARG A C 1
ATOM 1223 O O . ARG A 1 150 ? 8.852 13.035 10.047 1.00 80.62 150 ARG A O 1
ATOM 1230 N N . GLY A 1 151 ? 7.418 11.320 9.885 1.00 79.62 151 GLY A N 1
ATOM 1231 C CA . GLY A 1 151 ? 8.217 10.319 10.576 1.00 79.62 151 GLY A CA 1
ATOM 1232 C C . GLY A 1 151 ? 8.982 9.357 9.660 1.00 79.62 151 GLY A C 1
ATOM 1233 O O . GLY A 1 151 ? 9.177 9.600 8.472 1.00 79.62 151 GLY A O 1
ATOM 1234 N N . PRO A 1 152 ? 9.441 8.212 10.196 1.00 82.31 152 PRO A N 1
ATOM 1235 C CA . PRO A 1 152 ? 10.309 7.288 9.463 1.00 82.31 152 PRO A CA 1
ATOM 1236 C C . PRO A 1 152 ? 9.682 6.613 8.236 1.00 82.31 152 PRO A C 1
ATOM 1238 O O . PRO A 1 152 ? 10.419 5.983 7.469 1.00 82.31 152 PRO A O 1
ATOM 1241 N N . GLY A 1 153 ? 8.353 6.671 8.097 1.00 80.75 153 GLY A N 1
ATOM 1242 C CA . GLY A 1 153 ? 7.600 6.169 6.946 1.00 80.75 153 GLY A CA 1
ATOM 1243 C C . GLY A 1 153 ? 7.546 7.150 5.778 1.00 80.75 153 GLY A C 1
ATOM 1244 O O . GLY A 1 153 ? 7.279 6.723 4.648 1.00 80.75 153 GLY A O 1
ATOM 1245 N N . TRP A 1 154 ? 7.844 8.427 6.041 1.00 81.06 154 TRP A N 1
ATOM 1246 C CA . TRP A 1 154 ? 7.867 9.498 5.057 1.00 81.06 154 TRP A CA 1
ATOM 1247 C C . TRP A 1 154 ? 9.026 9.323 4.072 1.00 81.06 154 TRP A C 1
ATOM 1249 O O . TRP A 1 154 ? 10.185 9.615 4.369 1.00 81.06 154 TRP A O 1
ATOM 1259 N N . GLN A 1 155 ? 8.729 8.834 2.866 1.00 71.19 155 GLN A N 1
ATOM 1260 C CA . GLN A 1 155 ? 9.748 8.606 1.847 1.00 71.19 155 GLN A CA 1
ATOM 1261 C C . GLN A 1 155 ? 10.230 9.936 1.253 1.00 71.19 155 GLN A C 1
ATOM 1263 O O . GLN A 1 155 ? 9.557 10.556 0.437 1.00 71.19 155 GLN A O 1
ATOM 1268 N N . GLY A 1 156 ? 11.443 10.343 1.630 1.00 62.12 156 GLY A N 1
ATOM 1269 C CA . GLY A 1 156 ? 12.108 11.536 1.095 1.00 62.12 156 GLY A CA 1
ATOM 1270 C C . GLY A 1 156 ? 12.254 12.690 2.086 1.00 62.12 156 GLY A C 1
ATOM 1271 O O . GLY A 1 156 ? 12.860 13.699 1.727 1.00 62.12 156 GLY A O 1
ATOM 1272 N N . GLY A 1 157 ? 11.762 12.551 3.321 1.00 63.06 157 GLY A N 1
ATOM 1273 C CA . GLY A 1 157 ? 12.002 13.527 4.384 1.00 63.06 157 GLY A CA 1
ATOM 1274 C C . GLY A 1 157 ? 13.183 13.218 5.289 1.00 63.06 157 GLY A C 1
ATOM 1275 O O . GLY A 1 157 ? 13.741 12.117 5.304 1.00 63.06 157 GLY A O 1
ATOM 1276 N N . VAL A 1 158 ? 13.536 14.222 6.091 1.00 53.72 158 VAL A N 1
ATOM 1277 C CA . VAL A 1 158 ? 14.510 14.096 7.178 1.00 53.72 158 VAL A CA 1
ATOM 1278 C C . VAL A 1 158 ? 13.991 13.050 8.170 1.00 53.72 158 VAL A C 1
ATOM 1280 O O . VAL A 1 158 ? 12.926 13.229 8.744 1.00 53.72 158 VAL A O 1
ATOM 1283 N N . GLY A 1 159 ? 14.731 11.953 8.355 1.00 56.84 159 GLY A N 1
ATOM 1284 C CA . GLY A 1 159 ? 14.349 10.860 9.263 1.00 56.84 159 GLY A CA 1
ATOM 1285 C C . GLY A 1 159 ? 13.729 9.625 8.597 1.00 56.84 159 GLY A C 1
ATOM 1286 O O . GLY A 1 159 ? 13.483 8.642 9.297 1.00 56.84 159 GLY A O 1
ATOM 1287 N N . SER A 1 160 ? 13.532 9.623 7.270 1.00 66.44 160 SER A N 1
ATOM 1288 C CA . SER A 1 160 ? 13.104 8.428 6.525 1.00 66.44 160 SER A CA 1
ATOM 1289 C C . SER A 1 160 ? 14.035 7.241 6.779 1.00 66.44 160 SER A C 1
ATOM 1291 O O . SER A 1 160 ? 15.255 7.353 6.656 1.00 66.44 160 SER A O 1
ATOM 1293 N N . THR A 1 161 ? 13.450 6.077 7.063 1.00 66.88 161 THR A N 1
ATOM 1294 C CA . THR A 1 161 ? 14.187 4.799 7.159 1.00 66.88 161 THR A CA 1
ATOM 1295 C C . THR A 1 161 ? 13.945 3.876 5.968 1.00 66.88 161 THR A C 1
ATOM 1297 O O . THR A 1 161 ? 14.452 2.757 5.938 1.00 66.88 161 THR A O 1
ATOM 1300 N N . VAL A 1 162 ? 13.164 4.335 4.989 1.00 70.00 162 VAL A N 1
ATOM 1301 C CA . VAL A 1 162 ? 12.758 3.532 3.837 1.00 70.00 162 VAL A CA 1
ATOM 1302 C C . VAL A 1 162 ? 13.928 3.424 2.868 1.00 70.00 162 VAL A C 1
ATOM 1304 O O . VAL A 1 162 ? 14.342 4.416 2.264 1.00 70.00 162 VAL A O 1
ATOM 1307 N N . ALA A 1 163 ? 14.470 2.218 2.723 1.00 66.19 163 ALA A N 1
ATOM 1308 C CA . ALA A 1 163 ? 15.543 1.962 1.777 1.00 66.19 163 ALA A CA 1
ATOM 1309 C C . ALA A 1 163 ? 14.959 1.743 0.381 1.00 66.19 163 ALA A C 1
ATOM 1311 O O . ALA A 1 163 ? 14.050 0.940 0.187 1.00 66.19 163 ALA A O 1
ATOM 1312 N N . MET A 1 164 ? 15.522 2.432 -0.604 1.00 64.31 164 MET A N 1
ATOM 1313 C CA . MET A 1 164 ? 15.151 2.227 -1.996 1.00 64.31 164 MET A CA 1
ATOM 1314 C C . MET A 1 164 ? 15.876 1.012 -2.561 1.00 64.31 164 MET A C 1
ATOM 1316 O O . MET A 1 164 ? 17.109 0.984 -2.618 1.00 64.31 164 MET A O 1
ATOM 1320 N N . GLU A 1 165 ? 15.120 0.012 -3.005 1.00 65.31 165 GLU A N 1
ATOM 1321 C CA . GLU A 1 165 ? 15.699 -1.093 -3.760 1.00 65.31 165 GLU A CA 1
ATOM 1322 C C . GLU A 1 165 ? 16.225 -0.597 -5.113 1.00 65.31 165 GLU A C 1
ATOM 1324 O O . GLU A 1 165 ? 15.639 0.268 -5.767 1.00 65.31 165 GLU A O 1
ATOM 1329 N N . LYS A 1 166 ? 17.375 -1.132 -5.541 1.00 71.12 166 LYS A N 1
ATOM 1330 C CA . LYS A 1 166 ? 17.980 -0.734 -6.813 1.00 71.12 166 LYS A CA 1
ATOM 1331 C C . LYS A 1 166 ? 17.199 -1.314 -7.998 1.00 71.12 166 LYS A C 1
ATOM 1333 O O . LYS A 1 166 ? 17.132 -2.529 -8.205 1.00 71.12 166 LYS A O 1
ATOM 1338 N N . GLY A 1 167 ? 16.740 -0.405 -8.852 1.00 82.38 167 GLY A N 1
ATOM 1339 C CA . GLY A 1 167 ? 16.131 -0.682 -10.147 1.00 82.38 167 GLY A CA 1
ATOM 1340 C C . GLY A 1 167 ? 14.612 -0.839 -10.100 1.00 82.38 167 GLY A C 1
ATOM 1341 O O . GLY A 1 167 ? 14.026 -1.069 -9.051 1.00 82.38 167 GLY A O 1
ATOM 1342 N N . ILE A 1 168 ? 14.006 -0.725 -11.281 1.00 89.50 168 ILE A N 1
ATOM 1343 C CA . ILE A 1 168 ? 12.556 -0.589 -11.456 1.00 89.50 168 ILE A CA 1
ATOM 1344 C C . ILE A 1 168 ? 11.799 -1.775 -10.854 1.00 89.50 168 ILE A C 1
ATOM 1346 O O . ILE A 1 168 ? 12.105 -2.931 -11.168 1.00 89.50 168 ILE A O 1
ATOM 1350 N N . ASN A 1 169 ? 10.789 -1.484 -10.034 1.00 92.00 169 ASN A N 1
ATOM 1351 C CA . ASN A 1 169 ? 9.884 -2.494 -9.500 1.00 92.00 169 ASN A CA 1
ATOM 1352 C C . ASN A 1 169 ? 9.237 -3.317 -10.623 1.00 92.00 169 ASN A C 1
ATOM 1354 O O . ASN A 1 169 ? 8.913 -2.815 -11.695 1.00 92.00 169 ASN A O 1
ATOM 1358 N N . HIS A 1 170 ? 9.049 -4.610 -10.376 1.00 94.19 170 HIS A N 1
ATOM 1359 C CA . HIS A 1 170 ? 8.288 -5.478 -11.269 1.00 94.19 170 HIS A CA 1
ATOM 1360 C C . HIS A 1 170 ? 6.787 -5.341 -11.020 1.00 94.19 170 HIS A C 1
ATOM 1362 O O . HIS A 1 170 ? 6.005 -5.403 -11.964 1.00 94.19 170 HIS A O 1
ATOM 1368 N N . ASN A 1 171 ? 6.386 -5.127 -9.765 1.00 94.31 171 ASN A N 1
ATOM 1369 C CA . ASN A 1 171 ? 5.032 -4.707 -9.437 1.00 94.31 171 ASN A CA 1
ATOM 1370 C C . ASN A 1 171 ? 4.934 -3.177 -9.496 1.00 94.31 171 ASN A C 1
ATOM 1372 O O . ASN A 1 171 ? 5.483 -2.482 -8.641 1.00 94.31 171 ASN A O 1
ATOM 1376 N N . LEU A 1 172 ? 4.262 -2.679 -10.531 1.00 92.94 172 LEU A N 1
ATOM 1377 C CA . LEU A 1 172 ? 4.081 -1.259 -10.836 1.00 92.94 172 LEU A CA 1
ATOM 1378 C C . LEU A 1 172 ? 2.685 -0.748 -10.460 1.00 92.94 172 LEU A C 1
ATOM 1380 O O . LEU A 1 172 ? 2.315 0.365 -10.828 1.00 92.94 172 LEU A O 1
ATOM 1384 N N . ALA A 1 173 ? 1.886 -1.563 -9.774 1.00 92.81 173 ALA A N 1
ATOM 1385 C CA . ALA A 1 173 ? 0.546 -1.180 -9.371 1.00 92.81 173 ALA A CA 1
ATOM 1386 C C . ALA A 1 173 ? 0.571 -0.111 -8.275 1.00 92.81 173 ALA A C 1
ATOM 1388 O O . ALA A 1 173 ? 1.348 -0.202 -7.326 1.00 92.81 173 ALA A O 1
ATOM 1389 N N . ILE A 1 174 ? -0.313 0.879 -8.390 1.00 93.00 174 ILE A N 1
ATOM 1390 C CA . ILE A 1 174 ? -0.503 1.929 -7.388 1.00 93.00 174 ILE A CA 1
ATOM 1391 C C . ILE A 1 174 ? -1.987 1.958 -7.036 1.00 93.00 174 ILE A C 1
ATOM 1393 O O . ILE A 1 174 ? -2.850 1.925 -7.911 1.00 93.00 174 ILE A O 1
ATOM 1397 N N . TYR A 1 175 ? -2.305 1.970 -5.742 1.00 93.00 175 TYR A N 1
ATOM 1398 C CA . TYR A 1 175 ? -3.699 1.906 -5.318 1.00 93.00 175 TYR A CA 1
ATOM 1399 C C . TYR A 1 175 ? -4.333 3.291 -5.457 1.00 93.00 175 TYR A C 1
ATOM 1401 O O . TYR A 1 175 ? -3.666 4.308 -5.274 1.00 93.00 175 TYR A O 1
ATOM 1409 N N . GLY A 1 176 ? -5.627 3.331 -5.773 1.00 90.62 176 GLY A N 1
ATOM 1410 C CA . GLY A 1 176 ? -6.364 4.588 -5.929 1.00 90.62 176 GLY A CA 1
ATOM 1411 C C . GLY A 1 176 ? -6.043 5.368 -7.208 1.00 90.62 176 GLY A C 1
ATOM 1412 O O . GLY A 1 176 ? -6.658 6.404 -7.435 1.00 90.62 176 GLY A O 1
ATOM 1413 N N . TRP A 1 177 ? -5.126 4.880 -8.049 1.00 90.94 177 TRP A N 1
ATOM 1414 C CA . TRP A 1 177 ? -4.749 5.538 -9.299 1.00 90.94 177 TRP A CA 1
ATOM 1415 C C . TRP A 1 177 ? -5.621 5.087 -10.464 1.00 90.94 177 TRP A C 1
ATOM 1417 O O . TRP A 1 177 ? -5.999 3.921 -10.579 1.00 90.94 177 TRP A O 1
ATOM 1427 N N . ASN A 1 178 ? -5.896 6.024 -11.364 1.00 88.88 178 ASN A N 1
ATOM 1428 C CA . ASN A 1 178 ? -6.517 5.764 -12.656 1.00 88.88 178 ASN A CA 1
ATOM 1429 C C . ASN A 1 178 ? -5.512 6.007 -13.803 1.00 88.88 178 ASN A C 1
ATOM 1431 O O . ASN A 1 178 ? -4.364 6.400 -13.594 1.00 88.88 178 ASN A O 1
ATOM 1435 N N . LEU A 1 179 ? -5.951 5.797 -15.048 1.00 85.25 179 LEU A N 1
ATOM 1436 C CA . LEU A 1 179 ? -5.102 5.974 -16.234 1.00 85.25 179 LEU A CA 1
ATOM 1437 C C . LEU A 1 179 ? -4.528 7.391 -16.377 1.00 85.25 179 LEU A C 1
ATOM 1439 O O . LEU A 1 179 ? -3.410 7.538 -16.864 1.00 85.25 179 LEU A O 1
ATOM 1443 N N . LYS A 1 180 ? -5.266 8.429 -15.961 1.00 88.38 180 LYS A N 1
ATOM 1444 C CA . LYS A 1 180 ? -4.788 9.816 -16.001 1.00 88.38 180 LYS A CA 1
ATOM 1445 C C . LYS A 1 180 ? -3.608 10.003 -15.054 1.00 88.38 180 LYS A C 1
ATOM 1447 O O . LYS A 1 180 ? -2.626 10.638 -15.431 1.00 88.38 180 LYS A O 1
ATOM 1452 N N . ASP A 1 181 ? -3.702 9.466 -13.843 1.00 89.19 181 ASP A N 1
ATOM 1453 C CA . ASP A 1 181 ? -2.626 9.582 -12.856 1.00 89.19 181 ASP A CA 1
ATOM 1454 C C . ASP A 1 181 ? -1.349 8.932 -13.387 1.00 89.19 181 ASP A C 1
ATOM 1456 O O . ASP A 1 181 ? -0.285 9.543 -13.339 1.00 89.19 181 ASP A O 1
ATOM 1460 N N . ILE A 1 182 ? -1.486 7.758 -14.018 1.00 83.56 182 ILE A N 1
ATOM 1461 C CA . ILE A 1 182 ? -0.367 7.049 -14.645 1.00 83.56 182 ILE A CA 1
ATOM 1462 C C . ILE A 1 182 ? 0.348 7.946 -15.661 1.00 83.56 182 ILE A C 1
ATOM 1464 O O . ILE A 1 182 ? 1.567 8.012 -15.605 1.00 83.56 182 ILE A O 1
ATOM 1468 N N . ILE A 1 183 ? -0.377 8.655 -16.540 1.00 85.94 183 ILE A N 1
ATOM 1469 C CA . ILE A 1 183 ? 0.206 9.512 -17.597 1.00 85.94 183 ILE A CA 1
ATOM 1470 C C . ILE A 1 183 ? 0.678 10.894 -17.145 1.00 85.94 183 ILE A C 1
ATOM 1472 O O . ILE A 1 183 ? 1.341 11.572 -17.920 1.00 85.94 183 ILE A O 1
ATOM 1476 N N . SER A 1 184 ? 0.316 11.347 -15.946 1.00 87.62 184 SER A N 1
ATOM 1477 C CA . SER A 1 184 ? 0.567 12.735 -15.527 1.00 87.62 184 SER A CA 1
ATOM 1478 C C . SER A 1 184 ? 1.455 12.891 -14.300 1.00 87.62 184 SER A C 1
ATOM 1480 O O . SER A 1 184 ? 1.869 14.015 -14.016 1.00 87.62 184 SER A O 1
ATOM 1482 N N . LYS A 1 185 ? 1.756 11.807 -13.578 1.00 89.88 185 LYS A N 1
ATOM 1483 C CA . LYS A 1 185 ? 2.529 11.862 -12.334 1.00 89.88 185 LYS A CA 1
ATOM 1484 C C . LYS A 1 185 ? 3.812 11.046 -12.448 1.00 89.88 185 LYS A C 1
ATOM 1486 O O . LYS A 1 185 ? 3.755 9.874 -12.811 1.00 89.88 185 LYS A O 1
ATOM 1491 N N . ASP A 1 186 ? 4.956 11.641 -12.104 1.00 91.75 186 ASP A N 1
ATOM 1492 C CA . ASP A 1 186 ? 6.242 10.978 -11.834 1.00 91.75 186 ASP A CA 1
ATOM 1493 C C . ASP A 1 186 ? 6.645 11.075 -10.354 1.00 91.75 186 ASP A C 1
ATOM 1495 O O . ASP A 1 186 ? 6.011 11.758 -9.547 1.00 91.75 186 ASP A O 1
ATOM 1499 N N . ALA A 1 187 ? 7.723 10.384 -9.973 1.00 89.75 187 ALA A N 1
ATOM 1500 C CA . ALA A 1 187 ? 8.233 10.427 -8.604 1.00 89.75 187 ALA A CA 1
ATOM 1501 C C . ALA A 1 187 ? 8.620 11.847 -8.140 1.00 89.75 187 ALA A C 1
ATOM 1503 O O . ALA A 1 187 ? 8.490 12.164 -6.958 1.00 89.75 187 ALA A O 1
ATOM 1504 N N . ASP A 1 188 ? 9.074 12.720 -9.041 1.00 88.81 188 ASP A N 1
ATOM 1505 C CA . ASP A 1 188 ? 9.461 14.090 -8.707 1.00 88.81 188 ASP A CA 1
ATOM 1506 C C . ASP A 1 188 ? 8.230 15.005 -8.558 1.00 88.81 188 ASP A C 1
ATOM 1508 O O . ASP A 1 188 ? 8.206 15.850 -7.658 1.00 88.81 188 ASP A O 1
ATOM 1512 N N . THR A 1 189 ? 7.177 14.822 -9.362 1.00 89.56 189 THR A N 1
ATOM 1513 C CA . THR A 1 189 ? 5.887 15.503 -9.183 1.00 89.56 189 THR A CA 1
ATOM 1514 C C . THR A 1 189 ? 5.212 15.054 -7.895 1.00 89.56 189 THR A C 1
ATOM 1516 O O . THR A 1 189 ? 4.747 15.905 -7.144 1.00 89.56 189 THR A O 1
ATOM 1519 N N . LEU A 1 190 ? 5.245 13.753 -7.572 1.00 89.44 190 LEU A N 1
ATOM 1520 C CA . LEU A 1 190 ? 4.694 13.243 -6.313 1.00 89.44 190 LEU A CA 1
ATOM 1521 C C . LEU A 1 190 ? 5.394 13.857 -5.100 1.00 89.44 190 LEU A C 1
ATOM 1523 O O . LEU A 1 190 ? 4.732 14.330 -4.181 1.00 89.44 190 LEU A O 1
ATOM 1527 N N . ARG A 1 191 ? 6.730 13.934 -5.108 1.00 87.25 191 ARG A N 1
ATOM 1528 C CA . ARG A 1 191 ? 7.481 14.586 -4.020 1.00 87.25 191 ARG A CA 1
ATOM 1529 C C . ARG A 1 191 ? 7.084 16.046 -3.825 1.00 87.25 191 ARG A C 1
ATOM 1531 O O . ARG A 1 191 ? 6.993 16.493 -2.687 1.00 87.25 191 ARG A O 1
ATOM 1538 N N . LYS A 1 192 ? 6.839 16.786 -4.911 1.00 86.00 192 LYS A N 1
ATOM 1539 C CA . LYS A 1 192 ? 6.362 18.177 -4.836 1.00 86.00 192 LYS A CA 1
ATOM 1540 C C . LYS A 1 192 ? 4.942 18.259 -4.281 1.00 86.00 192 LYS A C 1
ATOM 1542 O O . LYS A 1 192 ? 4.671 19.130 -3.465 1.00 86.00 192 LYS A O 1
ATOM 1547 N N . GLU A 1 193 ? 4.053 17.363 -4.708 1.00 84.94 193 GLU A N 1
ATOM 1548 C CA . GLU A 1 193 ? 2.662 17.328 -4.245 1.00 84.94 193 GLU A CA 1
ATOM 1549 C C . GLU A 1 193 ? 2.568 17.037 -2.747 1.00 84.94 193 GLU A C 1
ATOM 1551 O O . GLU A 1 193 ? 1.780 17.672 -2.049 1.00 84.94 193 GLU A O 1
ATOM 1556 N N . ILE A 1 194 ? 3.370 16.105 -2.236 1.00 81.62 194 ILE A N 1
ATOM 1557 C CA . ILE A 1 194 ? 3.263 15.654 -0.847 1.00 81.62 194 ILE A CA 1
ATOM 1558 C C . ILE A 1 194 ? 3.904 16.641 0.157 1.00 81.62 194 ILE A C 1
ATOM 1560 O O . ILE A 1 194 ? 3.494 16.686 1.309 1.00 81.62 194 ILE A O 1
ATOM 1564 N N . GLN A 1 195 ? 4.826 17.518 -0.262 1.00 70.31 195 GLN A N 1
ATOM 1565 C CA . GLN A 1 195 ? 5.481 18.512 0.618 1.00 70.31 195 GLN A CA 1
ATOM 1566 C C . GLN A 1 195 ? 4.561 19.596 1.218 1.00 70.31 195 GLN A C 1
ATOM 1568 O O . GLN A 1 195 ? 5.025 20.407 2.018 1.00 70.31 195 GLN A O 1
ATOM 1573 N N . ALA A 1 196 ? 3.279 19.623 0.858 1.00 59.59 196 ALA A N 1
ATOM 1574 C CA . ALA A 1 196 ? 2.287 20.521 1.441 1.00 59.59 196 ALA A CA 1
ATOM 1575 C C . ALA A 1 196 ? 1.187 19.723 2.168 1.00 59.59 196 ALA A C 1
ATOM 1577 O O . ALA A 1 196 ? 0.085 19.616 1.615 1.00 59.59 196 ALA A O 1
ATOM 1578 N N . PRO A 1 197 ? 1.479 19.113 3.335 1.00 59.72 197 PRO A N 1
ATOM 1579 C CA . PRO A 1 197 ? 0.442 18.567 4.199 1.00 59.72 197 PRO A CA 1
ATOM 1580 C C . PRO A 1 197 ? -0.332 19.720 4.845 1.00 59.72 197 PRO A C 1
ATOM 1582 O O . PRO A 1 197 ? 0.251 20.721 5.280 1.00 59.72 197 PRO A O 1
ATOM 1585 N N . THR A 1 198 ? -1.651 19.603 4.870 1.00 55.53 198 THR A N 1
ATOM 1586 C CA . THR A 1 198 ? -2.536 20.496 5.612 1.00 55.53 198 THR A CA 1
ATOM 1587 C C . THR A 1 198 ? -2.972 19.806 6.890 1.00 55.53 198 THR A C 1
ATOM 1589 O O . THR A 1 198 ? -3.600 18.762 6.848 1.00 55.53 198 THR A O 1
ATOM 1592 N N . ASP A 1 199 ? -2.679 20.403 8.043 1.00 52.59 199 ASP A N 1
ATOM 1593 C CA . ASP A 1 199 ? -3.159 19.858 9.312 1.00 52.59 199 ASP A CA 1
ATOM 1594 C C . ASP A 1 199 ? -4.695 19.983 9.380 1.00 52.59 199 ASP A C 1
ATOM 1596 O O . ASP A 1 199 ? -5.273 21.080 9.302 1.00 52.59 199 ASP A O 1
ATOM 1600 N N . HIS A 1 200 ? -5.376 18.841 9.454 1.00 56.34 200 HIS A N 1
ATOM 1601 C CA . HIS A 1 200 ? -6.826 18.753 9.496 1.00 56.34 200 HIS A CA 1
ATOM 1602 C C . HIS A 1 200 ? -7.289 18.175 10.834 1.00 56.34 200 HIS A C 1
ATOM 1604 O O . HIS A 1 200 ? -7.433 16.968 10.998 1.00 56.34 200 HIS A O 1
ATOM 1610 N N . LEU A 1 201 ? -7.716 19.067 11.736 1.00 49.91 201 LEU A N 1
ATOM 1611 C CA . LEU A 1 201 ? -8.252 18.772 13.080 1.00 49.91 201 LEU A CA 1
ATOM 1612 C C . LEU A 1 201 ? -9.338 17.671 13.160 1.00 49.91 201 LEU A C 1
ATOM 1614 O O . LEU A 1 201 ? -9.613 17.162 14.252 1.00 49.91 201 LEU A O 1
ATOM 1618 N N . LEU A 1 202 ? -9.998 17.343 12.042 1.00 51.53 202 LEU A N 1
ATOM 1619 C CA . LEU A 1 202 ? -11.091 16.365 11.948 1.00 51.53 202 LEU A CA 1
ATOM 1620 C C . LEU A 1 202 ? -10.801 15.177 11.014 1.00 51.53 202 LEU A C 1
ATOM 1622 O O . LEU A 1 202 ? -11.582 14.227 11.012 1.00 51.53 202 LEU A O 1
ATOM 1626 N N . ARG A 1 203 ? -9.730 15.211 10.211 1.00 57.34 203 ARG A N 1
ATOM 1627 C CA . ARG A 1 203 ? -9.443 14.185 9.197 1.00 57.34 203 ARG A CA 1
ATOM 1628 C C . ARG A 1 203 ? -8.033 13.633 9.394 1.00 57.34 203 ARG A C 1
ATOM 1630 O O . ARG A 1 203 ? -7.153 13.920 8.604 1.00 57.34 203 ARG A O 1
ATOM 1637 N N . GLN A 1 204 ? -7.870 12.785 10.404 1.00 67.44 204 GLN A N 1
ATOM 1638 C CA . GLN A 1 204 ? -6.602 12.119 10.744 1.00 67.44 204 GLN A CA 1
ATOM 1639 C C . GLN A 1 204 ? -6.329 10.877 9.875 1.00 67.44 204 GLN A C 1
ATOM 1641 O O . GLN A 1 204 ? -5.956 9.811 10.354 1.00 67.44 204 GLN A O 1
ATOM 1646 N N . ILE A 1 205 ? -6.639 10.950 8.582 1.00 79.19 205 ILE A N 1
ATOM 1647 C CA . ILE A 1 205 ? -6.212 9.921 7.630 1.00 79.19 205 ILE A CA 1
ATOM 1648 C C . ILE A 1 205 ? -5.040 10.524 6.884 1.00 79.19 205 ILE A C 1
ATOM 1650 O O . ILE A 1 205 ? -5.189 11.641 6.400 1.00 79.19 205 ILE A O 1
ATOM 1654 N N . VAL A 1 206 ? -3.958 9.753 6.729 1.00 81.19 206 VAL A N 1
ATOM 1655 C CA . VAL A 1 206 ? -2.761 10.169 5.987 1.00 81.19 206 VAL A CA 1
ATOM 1656 C C . VAL A 1 206 ? -3.154 10.894 4.703 1.00 81.19 206 VAL A C 1
ATOM 1658 O O . VAL A 1 206 ? -3.816 10.322 3.821 1.00 81.19 206 VAL A O 1
ATOM 1661 N N . GLU A 1 207 ? -2.765 12.158 4.593 1.00 82.81 207 GLU A N 1
ATOM 1662 C CA . GLU A 1 207 ? -3.052 12.940 3.408 1.00 82.81 207 GLU A CA 1
ATOM 1663 C C . GLU A 1 207 ? -2.275 12.391 2.217 1.00 82.81 207 GLU A C 1
ATOM 1665 O O . GLU A 1 207 ? -1.135 11.944 2.327 1.00 82.81 207 GLU A O 1
ATOM 1670 N N . LYS A 1 208 ? -2.902 12.405 1.033 1.00 86.88 208 LYS A N 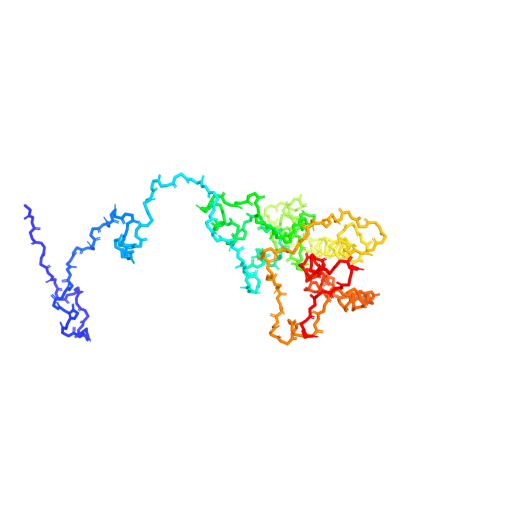1
ATOM 1671 C CA . LYS A 1 208 ? -2.258 11.958 -0.217 1.00 86.88 208 LYS A CA 1
ATOM 1672 C C . LYS A 1 208 ? -1.630 10.562 -0.080 1.00 86.88 208 LYS A C 1
ATOM 1674 O O . LYS A 1 208 ? -0.585 10.260 -0.653 1.00 86.88 208 LYS A O 1
ATOM 1679 N N . ALA A 1 209 ? -2.259 9.682 0.702 1.00 89.25 209 ALA A N 1
ATOM 1680 C CA . ALA A 1 209 ? -1.728 8.357 0.999 1.00 89.25 209 ALA A CA 1
ATOM 1681 C C . ALA A 1 209 ? -1.431 7.531 -0.270 1.00 89.25 209 ALA A C 1
ATOM 1683 O O . ALA A 1 209 ? -0.488 6.731 -0.292 1.00 89.25 209 ALA A O 1
ATOM 1684 N N . SER A 1 210 ? -2.220 7.712 -1.336 1.00 90.31 210 SER A N 1
ATOM 1685 C CA . SER A 1 210 ? -1.979 7.090 -2.643 1.00 90.31 210 SER A CA 1
ATOM 1686 C C . SER A 1 210 ? -0.705 7.606 -3.301 1.00 90.31 210 SER A C 1
ATOM 1688 O O . SER A 1 210 ? 0.016 6.831 -3.917 1.00 90.31 210 SER A O 1
ATOM 1690 N N . GLU A 1 211 ? -0.389 8.889 -3.154 1.00 90.25 211 GLU A N 1
ATOM 1691 C CA . GLU A 1 211 ? 0.837 9.522 -3.630 1.00 90.25 211 GLU A CA 1
ATOM 1692 C C . GLU A 1 211 ? 2.045 9.053 -2.811 1.00 90.25 211 GLU A C 1
ATOM 1694 O O . GLU A 1 211 ? 3.068 8.707 -3.398 1.00 90.25 211 GLU A O 1
ATOM 1699 N N . HIS A 1 212 ? 1.923 8.944 -1.481 1.00 88.81 212 HIS A N 1
ATOM 1700 C CA . HIS A 1 212 ? 2.962 8.340 -0.634 1.00 88.81 212 HIS A CA 1
ATOM 1701 C C . HIS A 1 212 ? 3.288 6.908 -1.079 1.00 88.81 212 HIS A C 1
ATOM 1703 O O . HIS A 1 212 ? 4.454 6.528 -1.204 1.00 88.81 212 HIS A O 1
ATOM 1709 N N . ALA A 1 213 ? 2.261 6.102 -1.355 1.00 90.25 213 ALA A N 1
ATOM 1710 C CA . ALA A 1 213 ? 2.459 4.747 -1.854 1.00 90.25 213 ALA A CA 1
ATOM 1711 C C . ALA A 1 213 ? 2.952 4.719 -3.307 1.00 90.25 213 ALA A C 1
ATOM 1713 O O . ALA A 1 213 ? 3.778 3.878 -3.651 1.00 90.25 213 ALA A O 1
ATOM 1714 N N . GLY A 1 214 ? 2.497 5.653 -4.143 1.00 90.62 214 GLY A N 1
ATOM 1715 C CA . GLY A 1 214 ? 2.970 5.835 -5.511 1.00 90.62 214 GLY A CA 1
ATOM 1716 C C . GLY A 1 214 ? 4.451 6.190 -5.563 1.00 90.62 214 GLY A C 1
ATOM 1717 O O . GLY A 1 214 ? 5.167 5.680 -6.421 1.00 90.62 214 GLY A O 1
ATOM 1718 N N . LEU A 1 215 ? 4.955 6.965 -4.599 1.00 89.25 215 LEU A N 1
ATOM 1719 C CA . LEU A 1 215 ? 6.375 7.281 -4.500 1.00 89.25 215 LEU A CA 1
ATOM 1720 C C . LEU A 1 215 ? 7.215 6.019 -4.251 1.00 89.25 215 LEU A C 1
ATOM 1722 O O . LEU A 1 215 ? 8.257 5.848 -4.875 1.00 89.25 215 LEU A O 1
ATOM 1726 N N . ARG A 1 216 ? 6.738 5.061 -3.448 1.00 87.94 216 ARG A N 1
ATOM 1727 C CA . ARG A 1 216 ? 7.433 3.768 -3.251 1.00 87.94 216 ARG A CA 1
ATOM 1728 C C . ARG A 1 216 ? 7.548 2.953 -4.535 1.00 87.94 216 ARG A C 1
ATOM 1730 O O . ARG A 1 216 ? 8.495 2.183 -4.697 1.00 87.94 216 ARG A O 1
ATOM 1737 N N . VAL A 1 217 ? 6.605 3.131 -5.456 1.00 90.25 217 VAL A N 1
ATOM 1738 C CA . VAL A 1 217 ? 6.603 2.459 -6.755 1.00 90.25 217 VAL A CA 1
ATOM 1739 C C . VAL A 1 217 ? 7.473 3.208 -7.759 1.00 90.25 217 VAL A C 1
ATOM 1741 O O . VAL A 1 217 ? 8.437 2.643 -8.280 1.00 90.25 217 VAL A O 1
ATOM 1744 N N . LEU A 1 218 ? 7.158 4.477 -8.014 1.00 89.88 218 LEU A N 1
ATOM 1745 C CA . LEU A 1 218 ? 7.726 5.261 -9.111 1.00 89.88 218 LEU A CA 1
ATOM 1746 C C . LEU A 1 218 ? 9.155 5.715 -8.859 1.00 89.88 218 LEU A C 1
ATOM 1748 O O . LEU A 1 218 ? 9.914 5.909 -9.799 1.00 89.88 218 LEU A O 1
ATOM 1752 N N . ASP A 1 219 ? 9.556 5.858 -7.602 1.00 87.50 219 ASP A N 1
ATOM 1753 C CA . ASP A 1 219 ? 10.901 6.317 -7.274 1.00 87.50 219 ASP A CA 1
ATOM 1754 C C . ASP A 1 219 ? 11.963 5.246 -7.618 1.00 87.50 219 ASP A C 1
ATOM 1756 O O . ASP A 1 219 ? 13.133 5.564 -7.823 1.00 87.50 219 ASP A O 1
ATOM 1760 N N . SER A 1 220 ? 11.542 3.981 -7.786 1.00 87.12 220 SER A N 1
ATOM 1761 C CA . SER A 1 220 ? 12.371 2.906 -8.360 1.00 87.12 220 SER A CA 1
ATOM 1762 C C . SER A 1 220 ? 12.661 3.090 -9.860 1.00 87.12 220 SER A C 1
ATOM 1764 O O . SER A 1 220 ? 13.611 2.505 -10.391 1.00 87.12 220 SER A O 1
ATOM 1766 N N . ALA A 1 221 ? 11.855 3.901 -10.551 1.00 87.44 221 ALA A N 1
ATOM 1767 C CA . ALA A 1 221 ? 11.952 4.184 -11.973 1.00 87.44 221 ALA A CA 1
ATOM 1768 C C . ALA A 1 221 ? 12.700 5.504 -12.201 1.00 87.44 221 ALA A C 1
ATOM 1770 O O . ALA A 1 221 ? 12.102 6.564 -12.373 1.00 87.44 221 ALA A O 1
ATOM 1771 N N . ARG A 1 222 ? 14.037 5.435 -12.200 1.00 86.94 222 ARG A N 1
ATOM 1772 C CA . ARG A 1 222 ? 14.925 6.571 -12.494 1.00 86.94 222 ARG A CA 1
ATOM 1773 C C . ARG A 1 222 ? 15.936 6.234 -13.585 1.00 86.94 222 ARG A C 1
ATOM 1775 O O . ARG A 1 222 ? 16.364 5.084 -13.698 1.00 86.94 222 ARG A O 1
ATOM 1782 N N . ASP A 1 223 ? 16.306 7.231 -14.385 1.00 87.12 223 ASP A N 1
ATOM 1783 C CA . ASP A 1 223 ? 17.364 7.099 -15.390 1.00 87.12 223 ASP A CA 1
ATOM 1784 C C . ASP A 1 223 ? 18.775 7.114 -14.766 1.00 87.12 223 ASP A C 1
ATOM 1786 O O . ASP A 1 223 ? 18.953 7.204 -13.548 1.00 87.12 223 ASP A O 1
ATOM 1790 N N . SER A 1 224 ? 19.811 7.023 -15.606 1.00 85.44 224 SER A N 1
ATOM 1791 C CA . SER A 1 224 ? 21.212 7.047 -15.163 1.00 85.44 224 SER A CA 1
ATOM 1792 C C . SER A 1 224 ? 21.653 8.382 -14.550 1.00 85.44 224 SER A C 1
ATOM 1794 O O . SER A 1 224 ? 22.686 8.423 -13.883 1.00 85.44 224 SER A O 1
ATOM 1796 N N . GLN A 1 225 ? 20.889 9.456 -14.757 1.00 86.94 225 GLN A N 1
ATOM 1797 C CA . GLN A 1 225 ? 21.111 10.778 -14.171 1.00 86.94 225 GLN A CA 1
ATOM 1798 C C . GLN A 1 225 ? 20.275 10.990 -12.899 1.00 86.94 225 GLN A C 1
ATOM 1800 O O . GLN A 1 225 ? 20.366 12.044 -12.271 1.00 86.94 225 GLN A O 1
ATOM 1805 N N . GLY A 1 226 ? 19.483 9.993 -12.489 1.00 84.31 226 GLY A N 1
ATOM 1806 C CA . GLY A 1 226 ? 18.614 10.065 -11.320 1.00 84.31 226 GLY A CA 1
ATOM 1807 C C . GLY A 1 226 ? 17.305 10.817 -11.563 1.00 84.31 226 GLY A C 1
ATOM 1808 O O . GLY A 1 226 ? 16.589 11.086 -10.597 1.00 84.31 226 GLY A O 1
ATOM 1809 N N . LYS A 1 227 ? 16.958 11.143 -12.812 1.00 87.62 227 LYS A N 1
ATOM 1810 C CA . LYS A 1 227 ? 15.678 11.774 -13.155 1.00 87.62 227 LYS A CA 1
ATOM 1811 C C . LYS A 1 227 ? 14.553 10.741 -13.098 1.00 87.62 227 LYS A C 1
ATOM 1813 O O . LYS A 1 227 ? 14.743 9.607 -13.544 1.00 87.62 227 LYS A O 1
ATOM 1818 N N . ALA A 1 228 ? 13.402 11.118 -12.535 1.00 89.00 228 ALA A N 1
ATOM 1819 C CA . ALA A 1 228 ? 12.229 10.249 -12.510 1.00 89.00 228 ALA A CA 1
ATOM 1820 C C . ALA A 1 228 ? 11.756 9.905 -13.931 1.00 89.00 228 ALA A C 1
ATOM 1822 O O . ALA A 1 228 ? 11.797 10.735 -14.839 1.00 89.00 228 ALA A O 1
ATOM 1823 N N . LEU A 1 229 ? 11.310 8.664 -14.105 1.00 84.12 229 LEU A N 1
ATOM 1824 C CA . LEU A 1 229 ? 10.732 8.146 -15.337 1.00 84.12 229 LEU A CA 1
ATOM 1825 C C . LEU A 1 229 ? 9.212 8.023 -15.151 1.00 84.12 229 LEU A C 1
ATOM 1827 O O . LEU A 1 229 ? 8.795 7.055 -14.527 1.00 84.12 229 LEU A O 1
ATOM 1831 N N . THR A 1 230 ? 8.378 8.918 -15.691 1.00 68.69 230 THR A N 1
ATOM 1832 C CA . THR A 1 230 ? 6.969 8.605 -16.055 1.00 68.69 230 THR A CA 1
ATOM 1833 C C . THR A 1 230 ? 6.499 9.461 -17.250 1.00 68.69 230 THR A C 1
ATOM 1835 O O . THR A 1 230 ? 7.358 10.116 -17.843 1.00 68.69 230 THR A O 1
ATOM 1838 N N . PRO A 1 231 ? 5.267 9.287 -17.794 1.00 49.84 231 PRO A N 1
ATOM 1839 C CA . PRO A 1 231 ? 5.164 8.782 -19.147 1.00 49.84 231 PRO A CA 1
ATOM 1840 C C . PRO A 1 231 ? 5.140 9.935 -20.124 1.00 49.84 231 PRO A C 1
ATOM 1842 O O . PRO A 1 231 ? 4.440 10.923 -19.919 1.00 49.84 231 PRO A O 1
ATOM 1845 N N . VAL A 1 232 ? 5.819 9.679 -21.236 1.00 43.81 232 VAL A N 1
ATOM 1846 C CA . VAL A 1 232 ? 6.031 10.555 -22.389 1.00 43.81 232 VAL A CA 1
ATOM 1847 C C . VAL A 1 232 ? 7.151 11.580 -22.204 1.00 43.81 232 VAL A C 1
ATOM 1849 O O . VAL A 1 232 ? 7.010 12.544 -21.425 1.00 43.81 232 VAL A O 1
#

Secondary structure (DSSP, 8-state):
---PPPPGGGS-TTS-HHHHHH--SSPPPP---TTTTS-GGG---TTS-S---SS---B--SHHHHTEETTEE--GGGSHHHHHHHHTT-GGG--------STT-EE--HHHHHHHHHHHH-S---TTTHHHHHHHHHHHHHHHHHHHHTSTT-TTSTT---PPPSS--SB---TT--HHHHHH--HHHHHHHHT-PPP-TT--S-TTHHHHHHHHHHTT-B-TT--B----

Sequence (232 aa):
MIKRFLTKDMLDFDAPDQVKEVIQPQGRPPETDPTLGIRPELSIEVNQKPGTPRHRLVTIGDSLSHGVQSGAIFNTDLSYPMMIAQEMGWEKHLRRPSQYGKFGGLPLNMEYVVRHLERQFGDQINWWELGSALFSIREFMDDIEDYWERGPGWQGGVGSTVAMEKGINHNLAIYGWNLKDIISKDADTLRKEIQAPTDHLLRQIVEKASEHAGLRVLDSARDSQGKALTPV

Radius of gyration: 25.23 Å; chains: 1; bounding box: 61×71×55 Å